Protein AF-A0A6L3II14-F1 (afdb_monomer)

pLDDT: mean 89.87, std 10.58, range [42.06, 98.06]

Structure (mmCIF, N/CA/C/O backbone):
data_AF-A0A6L3II14-F1
#
_entry.id   AF-A0A6L3II14-F1
#
loop_
_atom_site.group_PDB
_atom_site.id
_atom_site.type_symbol
_atom_site.label_atom_id
_atom_site.label_alt_id
_atom_site.label_comp_id
_atom_site.label_asym_id
_atom_site.label_entity_id
_atom_site.label_seq_id
_atom_site.pdbx_PDB_ins_code
_atom_site.Cartn_x
_atom_site.Cartn_y
_atom_site.Cartn_z
_atom_site.occupancy
_atom_site.B_iso_or_equiv
_atom_site.auth_seq_id
_atom_site.auth_comp_id
_atom_site.auth_asym_id
_atom_site.auth_atom_id
_atom_site.pdbx_PDB_model_num
ATOM 1 N N . THR A 1 1 ? -7.483 -9.336 -9.923 1.00 90.00 1 THR A N 1
ATOM 2 C CA . THR A 1 1 ? -6.830 -8.951 -8.660 1.00 90.00 1 THR A CA 1
ATOM 3 C C . THR A 1 1 ? -5.632 -8.068 -8.936 1.00 90.00 1 THR A C 1
ATOM 5 O O . THR A 1 1 ? -5.033 -8.219 -10.001 1.00 90.00 1 THR A O 1
ATOM 8 N N . LEU A 1 2 ? -5.319 -7.137 -8.029 1.00 95.44 2 LEU A N 1
ATOM 9 C CA . LEU A 1 2 ? -4.109 -6.314 -8.079 1.00 95.44 2 LEU A CA 1
ATOM 10 C C . LEU A 1 2 ? -3.129 -6.770 -6.997 1.00 95.44 2 LEU A C 1
ATOM 12 O O . LEU A 1 2 ? -3.549 -7.197 -5.928 1.00 95.44 2 LEU A O 1
ATOM 16 N N . PHE A 1 3 ? -1.836 -6.645 -7.261 1.00 95.44 3 PHE A N 1
ATOM 17 C CA . PHE A 1 3 ? -0.774 -6.879 -6.288 1.00 95.44 3 PHE A CA 1
ATOM 18 C C . PHE A 1 3 ? 0.200 -5.717 -6.281 1.00 95.44 3 PHE A C 1
ATOM 20 O O . PHE A 1 3 ? 0.482 -5.133 -7.330 1.00 95.44 3 PHE A O 1
ATOM 27 N N . HIS A 1 4 ? 0.750 -5.422 -5.111 1.00 94.50 4 HIS A N 1
ATOM 28 C CA . HIS A 1 4 ? 1.883 -4.525 -4.990 1.00 94.50 4 HIS A CA 1
ATOM 29 C C . HIS A 1 4 ? 3.144 -5.247 -5.476 1.00 94.50 4 HIS A C 1
ATOM 31 O O . HIS A 1 4 ? 3.476 -6.339 -5.011 1.00 94.50 4 HIS A O 1
ATOM 37 N N . LEU A 1 5 ? 3.837 -4.639 -6.432 1.00 95.12 5 LEU A N 1
ATOM 38 C CA . LEU A 1 5 ? 5.106 -5.113 -6.960 1.00 95.12 5 LEU A CA 1
ATOM 39 C C . LEU A 1 5 ? 6.239 -4.179 -6.556 1.00 95.12 5 LEU A C 1
ATOM 41 O O . LEU A 1 5 ? 6.069 -2.962 -6.526 1.00 95.12 5 LEU A O 1
ATOM 45 N N . LEU A 1 6 ? 7.406 -4.774 -6.328 1.00 95.50 6 LEU A N 1
ATOM 46 C CA . LEU A 1 6 ? 8.653 -4.085 -6.034 1.00 95.50 6 LEU A CA 1
ATOM 47 C C . LEU A 1 6 ? 9.786 -4.764 -6.810 1.00 95.50 6 LEU A C 1
ATOM 49 O O . LEU A 1 6 ? 10.161 -5.903 -6.519 1.00 95.50 6 LEU A O 1
ATOM 53 N N . PHE A 1 7 ? 10.333 -4.068 -7.800 1.00 97.00 7 PHE A N 1
ATOM 54 C CA . PHE A 1 7 ? 11.468 -4.523 -8.595 1.00 97.00 7 PHE A CA 1
ATOM 55 C C . PHE A 1 7 ? 12.674 -3.635 -8.320 1.00 97.00 7 PHE A C 1
ATOM 57 O O . PHE A 1 7 ? 12.716 -2.497 -8.778 1.00 97.00 7 PHE A O 1
ATOM 64 N N . SER A 1 8 ? 13.672 -4.149 -7.609 1.00 96.81 8 SER A N 1
ATOM 65 C CA . SER A 1 8 ? 14.917 -3.421 -7.361 1.00 96.81 8 SER A CA 1
ATOM 66 C C . SER A 1 8 ? 15.830 -3.507 -8.578 1.00 96.81 8 SER A C 1
ATOM 68 O O . SER A 1 8 ? 16.076 -4.597 -9.107 1.00 96.81 8 SER A O 1
ATOM 70 N N . LEU A 1 9 ? 16.357 -2.364 -9.000 1.00 96.75 9 LEU A N 1
ATOM 71 C CA . LEU A 1 9 ? 17.192 -2.215 -10.182 1.00 96.75 9 LEU A CA 1
ATOM 72 C C . LEU A 1 9 ? 18.589 -1.722 -9.812 1.00 96.75 9 LEU A C 1
ATOM 74 O O . LEU A 1 9 ? 18.773 -0.888 -8.929 1.00 96.75 9 LEU A O 1
ATOM 78 N N . GLU A 1 10 ? 19.574 -2.188 -10.564 1.00 96.25 10 GLU A N 1
ATOM 79 C CA . GLU A 1 10 ? 20.911 -1.615 -10.594 1.00 96.25 10 GLU A CA 1
ATOM 80 C C . GLU A 1 10 ? 21.092 -0.861 -11.908 1.00 96.25 10 GLU A C 1
ATOM 82 O O . GLU A 1 10 ? 21.115 -1.473 -12.973 1.00 96.25 10 GLU A O 1
ATOM 87 N N . SER A 1 11 ? 21.215 0.463 -11.823 1.00 94.69 11 SER A N 1
ATOM 88 C CA . SER A 1 11 ? 21.357 1.379 -12.969 1.00 94.69 11 SER A C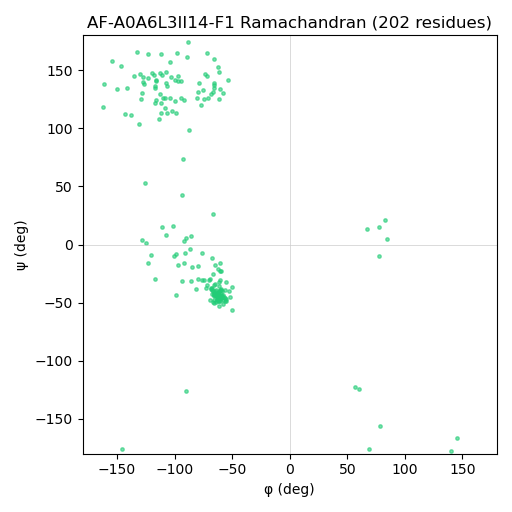A 1
ATOM 89 C C . SER A 1 11 ? 22.595 2.280 -12.881 1.00 94.69 11 SER A C 1
ATOM 91 O O . SER A 1 11 ? 22.821 3.135 -13.735 1.00 94.69 11 SER A O 1
ATOM 93 N N . GLY A 1 12 ? 23.399 2.117 -11.823 1.00 93.31 12 GLY A N 1
ATOM 94 C CA . GLY A 1 12 ? 24.483 3.040 -11.475 1.00 93.31 12 GLY A CA 1
ATOM 95 C C . GLY A 1 12 ? 24.010 4.334 -10.801 1.00 93.31 12 GLY A C 1
ATOM 96 O O . GLY A 1 12 ? 24.776 5.290 -10.745 1.00 93.31 12 GLY A O 1
ATOM 97 N N . TYR A 1 13 ? 22.762 4.384 -10.324 1.00 92.50 13 TYR A N 1
ATOM 98 C CA . TYR A 1 13 ? 22.236 5.494 -9.528 1.00 92.50 13 TYR A CA 1
ATOM 99 C C . TYR A 1 13 ? 22.933 5.570 -8.161 1.00 92.50 13 TYR A C 1
ATOM 101 O O . TYR A 1 13 ? 23.007 4.572 -7.444 1.00 92.50 13 TYR A O 1
ATOM 109 N N . GLU A 1 14 ? 23.390 6.763 -7.770 1.00 91.25 14 GLU A N 1
ATOM 110 C CA . GLU A 1 14 ? 24.013 7.013 -6.464 1.00 91.25 14 GLU A CA 1
ATOM 111 C C . GLU A 1 14 ? 23.050 7.749 -5.520 1.00 91.25 14 GLU A C 1
ATOM 113 O O . GLU A 1 14 ? 22.538 8.824 -5.842 1.00 91.25 14 GLU A O 1
ATOM 118 N N . TRP A 1 15 ? 22.819 7.212 -4.317 1.00 84.25 15 TRP A N 1
ATOM 119 C CA . TRP A 1 15 ? 21.937 7.850 -3.333 1.00 84.25 15 TRP A CA 1
ATOM 120 C C . TRP A 1 15 ? 22.407 9.270 -2.981 1.00 84.25 15 TRP A C 1
ATOM 122 O O . TRP A 1 15 ? 23.582 9.497 -2.696 1.00 84.25 15 TRP A O 1
ATOM 132 N N . GLY A 1 16 ? 21.488 10.239 -3.022 1.00 86.81 16 GLY A N 1
ATOM 133 C CA . GLY A 1 16 ? 21.772 11.658 -2.774 1.00 86.81 16 GLY A CA 1
ATOM 134 C C . GLY A 1 16 ? 22.447 12.414 -3.929 1.00 86.81 16 GLY A C 1
ATOM 135 O O . GLY A 1 16 ? 22.512 13.638 -3.871 1.00 86.81 16 GLY A O 1
ATOM 136 N N . LYS A 1 17 ? 22.911 11.725 -4.981 1.00 88.94 17 LYS A N 1
ATOM 137 C CA . LYS A 1 17 ? 23.529 12.346 -6.172 1.00 88.94 17 LYS A CA 1
ATOM 138 C C . LYS A 1 17 ? 22.748 12.104 -7.463 1.00 88.94 17 LYS A C 1
ATOM 140 O O . LYS A 1 17 ? 22.784 12.936 -8.362 1.00 88.94 17 LYS A O 1
ATOM 145 N N . GLY A 1 18 ? 22.044 10.980 -7.547 1.00 89.12 18 GLY A N 1
ATOM 146 C CA . GLY A 1 18 ? 21.267 10.575 -8.707 1.00 89.12 18 GLY A CA 1
ATOM 147 C C . GLY A 1 18 ? 22.103 9.990 -9.845 1.00 89.12 18 GLY A C 1
ATOM 148 O O . GLY A 1 18 ? 23.198 9.465 -9.645 1.00 89.12 18 GLY A O 1
ATOM 149 N N . LEU A 1 19 ? 21.544 10.069 -11.051 1.00 90.19 19 LEU A N 1
ATOM 150 C CA . LEU A 1 19 ? 22.218 9.795 -12.319 1.00 90.19 19 LEU A CA 1
ATOM 151 C C . LEU A 1 19 ? 22.530 11.119 -13.030 1.00 90.19 19 LEU A C 1
ATOM 153 O O . LEU A 1 19 ? 21.855 12.126 -12.814 1.00 90.19 19 LEU A O 1
ATOM 157 N N . SER A 1 20 ? 23.520 11.115 -13.929 1.00 92.44 20 SER A N 1
ATOM 158 C CA . SER A 1 20 ? 23.681 12.230 -14.869 1.00 92.44 20 SER A CA 1
ATOM 159 C C . SER A 1 20 ? 22.449 12.340 -15.774 1.00 92.44 20 SER A C 1
ATOM 161 O O . SER A 1 20 ? 21.802 11.335 -16.059 1.00 92.44 20 SER A O 1
ATOM 163 N N . HIS A 1 21 ? 22.151 13.542 -16.274 1.00 90.25 21 HIS A N 1
ATOM 164 C CA . HIS A 1 21 ? 21.006 13.777 -17.166 1.00 90.25 21 HIS A CA 1
ATOM 165 C C . HIS A 1 21 ? 20.985 12.813 -18.363 1.00 90.25 21 HIS A C 1
ATOM 167 O O . HIS A 1 21 ? 19.968 12.182 -18.622 1.00 90.25 21 HIS A O 1
ATOM 173 N N . GLU A 1 22 ? 22.131 12.606 -19.017 1.00 93.31 22 GLU A N 1
ATOM 174 C CA . GLU A 1 22 ? 22.262 11.670 -20.141 1.00 93.31 22 GLU A CA 1
ATOM 175 C C . GLU A 1 22 ? 21.906 10.223 -19.757 1.00 93.31 22 GLU A C 1
ATOM 177 O O . GLU A 1 22 ? 21.175 9.546 -20.480 1.00 93.31 22 GLU A O 1
ATOM 182 N N . LYS A 1 23 ? 22.382 9.746 -18.598 1.00 94.38 23 LYS A N 1
ATOM 183 C CA . LYS A 1 23 ? 22.061 8.397 -18.109 1.00 94.38 23 LYS A CA 1
ATOM 184 C C . LYS A 1 23 ? 20.590 8.277 -17.719 1.00 94.38 23 LYS A C 1
ATOM 186 O O . LYS A 1 23 ? 19.981 7.245 -17.987 1.00 94.38 23 LYS A O 1
ATOM 191 N N . THR A 1 24 ? 20.025 9.321 -17.119 1.00 91.88 24 THR A N 1
ATOM 192 C CA . THR A 1 24 ? 18.603 9.401 -16.770 1.00 91.88 24 THR A CA 1
ATOM 193 C C . THR A 1 24 ? 17.724 9.312 -18.018 1.00 91.88 24 THR A C 1
ATOM 195 O O . THR A 1 24 ? 16.812 8.486 -18.070 1.00 91.88 24 THR A O 1
ATOM 198 N N . ASP A 1 25 ? 18.031 10.093 -19.054 1.00 91.88 25 ASP A N 1
ATOM 199 C CA . ASP A 1 25 ? 17.289 10.086 -20.316 1.00 91.88 25 ASP A CA 1
ATOM 200 C C . ASP A 1 25 ? 17.409 8.740 -21.035 1.00 91.88 25 ASP A C 1
ATOM 202 O O . ASP A 1 25 ? 16.405 8.195 -21.502 1.00 91.88 25 ASP A O 1
ATOM 206 N N . ALA A 1 26 ? 18.616 8.164 -21.077 1.00 95.44 26 ALA A N 1
ATOM 207 C CA . ALA A 1 26 ? 18.844 6.843 -21.652 1.00 95.44 26 ALA A CA 1
ATOM 208 C C . ALA A 1 26 ? 18.043 5.756 -20.919 1.00 95.44 26 ALA A C 1
ATOM 210 O O . ALA A 1 26 ? 17.414 4.921 -21.571 1.00 95.44 26 ALA A O 1
ATOM 211 N N . PHE A 1 27 ? 18.027 5.787 -19.583 1.00 95.62 27 PHE A N 1
ATOM 212 C CA . PHE A 1 27 ? 17.275 4.844 -18.757 1.00 95.62 27 PHE A CA 1
ATOM 213 C C . PHE A 1 27 ? 15.771 4.925 -19.031 1.00 95.62 27 PHE A C 1
ATOM 215 O O . PHE A 1 27 ? 15.145 3.923 -19.380 1.00 95.62 27 PHE A O 1
ATOM 222 N N . TYR A 1 28 ? 15.186 6.121 -18.949 1.00 93.88 28 TYR A N 1
ATOM 223 C CA . TYR A 1 28 ? 13.751 6.296 -19.175 1.00 93.88 28 TYR A CA 1
ATOM 224 C C . TYR A 1 28 ? 13.337 5.992 -20.616 1.00 93.88 28 TYR A C 1
ATOM 226 O O . TYR A 1 28 ? 12.251 5.450 -20.837 1.00 93.88 28 TYR A O 1
ATOM 234 N N . LYS A 1 29 ? 14.188 6.309 -21.598 1.00 94.19 29 LYS A N 1
ATOM 235 C CA . LYS A 1 29 ? 13.959 5.938 -22.997 1.00 94.19 29 LYS A CA 1
ATOM 236 C C . LYS A 1 29 ? 13.949 4.420 -23.172 1.00 94.19 29 LYS A C 1
ATOM 238 O O . LYS A 1 29 ? 13.012 3.896 -23.767 1.00 94.19 29 LYS A O 1
ATOM 243 N N . GLU A 1 30 ? 14.937 3.717 -22.618 1.00 95.94 30 GLU A N 1
ATOM 244 C CA . GLU A 1 30 ? 15.018 2.257 -22.718 1.00 95.94 30 GLU A CA 1
ATOM 245 C C . GLU A 1 30 ? 13.837 1.563 -22.021 1.00 95.94 30 GLU A C 1
ATOM 247 O O . GLU A 1 30 ? 13.257 0.635 -22.589 1.00 95.94 30 GLU A O 1
ATOM 252 N N . ILE A 1 31 ? 13.441 2.020 -20.825 1.00 95.44 31 ILE A N 1
ATOM 253 C CA . ILE A 1 31 ? 12.243 1.515 -20.137 1.00 95.44 31 ILE A CA 1
ATOM 254 C C . ILE A 1 31 ? 11.007 1.720 -21.015 1.00 95.44 31 ILE A C 1
ATOM 256 O O . ILE A 1 31 ? 10.288 0.760 -21.289 1.00 95.44 31 ILE A O 1
ATOM 260 N N . LYS A 1 32 ? 10.785 2.936 -21.526 1.00 94.56 32 LYS A N 1
ATOM 261 C CA . LYS A 1 32 ? 9.638 3.226 -22.394 1.00 94.56 32 LYS A CA 1
ATOM 262 C C . LYS A 1 32 ? 9.597 2.304 -23.614 1.00 94.56 32 LYS A C 1
ATOM 264 O O . LYS A 1 32 ? 8.555 1.721 -23.889 1.00 94.56 32 LYS A O 1
ATOM 269 N N . GLU A 1 33 ? 10.708 2.148 -24.328 1.00 95.19 33 GLU A N 1
ATOM 270 C CA . GLU A 1 33 ? 10.780 1.313 -25.535 1.00 95.19 33 GLU A CA 1
ATOM 271 C C . GLU A 1 33 ? 10.479 -0.164 -25.241 1.00 95.19 33 GLU A C 1
ATOM 273 O O . GLU A 1 33 ? 9.702 -0.790 -25.963 1.00 95.19 33 GLU A O 1
ATOM 278 N N . LYS A 1 34 ? 11.045 -0.714 -24.159 1.00 95.56 34 LYS A N 1
ATOM 279 C CA . LYS A 1 34 ? 10.828 -2.116 -23.765 1.00 95.56 34 LYS A CA 1
ATOM 280 C C . LYS A 1 34 ? 9.377 -2.412 -23.398 1.00 95.56 34 LYS A C 1
ATOM 282 O O . LYS A 1 34 ? 8.884 -3.487 -23.718 1.00 95.56 34 LYS A O 1
ATOM 287 N N . PHE A 1 35 ? 8.716 -1.484 -22.715 1.00 96.12 35 PHE A N 1
ATOM 288 C CA . PHE A 1 35 ? 7.349 -1.672 -22.234 1.00 96.12 35 PHE A CA 1
ATOM 289 C C . PHE A 1 35 ? 6.292 -1.314 -23.289 1.00 96.12 35 PHE A C 1
ATOM 291 O O . PHE A 1 35 ? 5.244 -1.960 -23.343 1.00 96.12 35 PHE A O 1
ATOM 298 N N . HIS A 1 36 ? 6.574 -0.355 -24.176 1.00 94.19 36 HIS A N 1
ATOM 299 C CA . HIS A 1 36 ? 5.641 0.051 -25.228 1.00 94.19 36 HIS A CA 1
ATOM 300 C C . HIS A 1 36 ? 5.331 -1.079 -26.217 1.00 94.19 36 HIS A C 1
ATOM 302 O O . HIS A 1 36 ? 4.168 -1.304 -26.545 1.00 94.19 36 HIS A O 1
ATOM 308 N N . GLY A 1 37 ? 6.343 -1.860 -26.623 1.00 87.56 37 GLY A N 1
ATOM 309 C CA . GLY A 1 37 ? 6.145 -3.029 -27.496 1.00 87.56 37 GLY A CA 1
ATOM 310 C C . GLY A 1 37 ? 5.240 -4.117 -26.900 1.00 87.56 37 GLY A C 1
ATOM 311 O O . GLY A 1 37 ? 4.732 -4.965 -27.623 1.00 87.56 37 GLY A O 1
ATOM 312 N N . GLU A 1 38 ? 5.001 -4.060 -25.591 1.00 91.69 38 GLU A N 1
ATOM 313 C CA . GLU A 1 38 ? 4.230 -5.025 -24.807 1.00 91.69 38 GLU A CA 1
ATOM 314 C C . GLU A 1 38 ? 2.852 -4.461 -24.384 1.00 91.69 38 GLU A C 1
ATOM 316 O O . GLU A 1 38 ? 2.109 -5.082 -23.610 1.00 91.69 38 GLU A O 1
ATOM 321 N N . GLY A 1 39 ? 2.484 -3.288 -24.916 1.00 94.19 39 GLY A N 1
ATOM 322 C CA . GLY A 1 39 ? 1.181 -2.644 -24.731 1.00 94.19 39 GLY A CA 1
ATOM 323 C C . GLY A 1 39 ? 1.041 -1.838 -23.441 1.00 94.19 39 GLY A C 1
ATOM 324 O O . GLY A 1 39 ? -0.080 -1.655 -22.975 1.00 94.19 39 GLY A O 1
ATOM 325 N N . PHE A 1 40 ? 2.151 -1.414 -22.833 1.00 95.75 40 PHE A N 1
ATOM 326 C CA . PHE A 1 40 ? 2.140 -0.443 -21.738 1.00 95.75 40 PHE A CA 1
ATOM 327 C C . PHE A 1 40 ? 2.356 0.968 -22.278 1.00 95.75 40 PHE A C 1
ATOM 329 O O . PHE A 1 40 ? 3.219 1.196 -23.128 1.00 95.75 40 PHE A O 1
ATOM 336 N N . ASP A 1 41 ? 1.632 1.922 -21.712 1.00 94.06 41 ASP A N 1
ATOM 337 C CA . ASP A 1 41 ? 1.860 3.341 -21.942 1.00 94.06 41 ASP A CA 1
ATOM 338 C C . ASP A 1 41 ? 2.698 3.956 -20.820 1.00 94.06 41 ASP A C 1
ATOM 340 O O . ASP A 1 41 ? 2.886 3.376 -19.746 1.00 94.06 41 ASP A O 1
ATOM 344 N N . THR A 1 42 ? 3.217 5.156 -21.083 1.00 90.25 42 THR A N 1
ATOM 345 C CA . THR A 1 42 ? 3.917 5.961 -20.081 1.00 90.25 42 THR A CA 1
ATOM 346 C C . THR A 1 42 ? 3.096 7.182 -19.709 1.00 90.25 42 THR A C 1
ATOM 348 O O . THR A 1 42 ? 2.775 7.981 -20.589 1.00 90.25 42 THR A O 1
ATOM 351 N N . ASP A 1 43 ? 2.844 7.371 -18.420 1.00 82.81 43 ASP A N 1
ATOM 352 C CA . ASP A 1 43 ? 2.190 8.558 -17.874 1.00 82.81 43 ASP A CA 1
ATOM 353 C C . ASP A 1 43 ? 3.208 9.441 -17.130 1.00 82.81 43 ASP A C 1
ATOM 355 O O . ASP A 1 43 ? 4.095 8.947 -16.430 1.00 82.81 43 ASP A O 1
ATOM 359 N N . ARG A 1 44 ? 3.089 10.758 -17.327 1.00 75.69 44 ARG A N 1
ATOM 360 C CA . ARG A 1 44 ? 3.887 11.813 -16.675 1.00 75.69 44 ARG A CA 1
ATOM 361 C C . ARG A 1 44 ? 3.010 12.908 -16.046 1.00 75.69 44 ARG A C 1
ATOM 363 O O . ARG A 1 44 ? 3.528 13.925 -15.594 1.00 75.69 44 ARG A O 1
ATOM 370 N N . THR A 1 45 ? 1.686 12.759 -16.072 1.00 61.03 45 THR A N 1
ATOM 371 C CA . THR A 1 45 ? 0.750 13.776 -15.576 1.00 61.03 45 THR A CA 1
ATOM 372 C C . THR A 1 45 ? 0.729 13.837 -14.044 1.00 61.03 45 THR A C 1
ATOM 374 O O . THR A 1 45 ? 0.929 12.835 -13.362 1.00 61.03 45 THR A O 1
ATOM 377 N N . GLY A 1 46 ? 0.510 15.041 -13.495 1.00 51.41 46 GLY A N 1
ATOM 378 C CA . GLY A 1 46 ? 0.321 15.263 -12.052 1.00 51.41 46 GLY A CA 1
ATOM 379 C C . GLY A 1 46 ? 1.592 15.408 -11.205 1.00 51.41 46 GLY A C 1
ATOM 380 O O . GLY A 1 46 ? 1.483 15.539 -9.990 1.00 51.41 46 GLY A O 1
ATOM 381 N N . CYS A 1 47 ? 2.785 15.426 -11.806 1.00 45.25 47 CYS A N 1
ATOM 382 C CA . CYS A 1 47 ? 4.043 15.616 -11.082 1.00 45.25 47 CYS A CA 1
ATOM 383 C C . CYS A 1 47 ? 4.765 16.897 -11.515 1.00 45.25 47 CYS A C 1
ATOM 385 O O . CYS A 1 47 ? 4.931 17.174 -12.700 1.00 45.25 47 CYS A O 1
ATOM 387 N N . THR A 1 48 ? 5.245 17.663 -10.534 1.00 46.31 48 THR A N 1
ATOM 388 C CA . THR A 1 48 ? 6.209 18.759 -10.737 1.00 46.31 48 THR A CA 1
ATOM 389 C C . THR A 1 48 ? 7.632 18.237 -10.978 1.00 46.31 48 THR A C 1
ATOM 391 O O . THR A 1 48 ? 8.528 19.010 -11.312 1.00 46.31 48 THR A O 1
ATOM 394 N N . SER A 1 49 ? 7.843 16.924 -10.826 1.00 53.41 49 SER A N 1
ATOM 395 C CA . SER A 1 49 ? 9.098 16.206 -11.047 1.00 53.41 49 SER A CA 1
ATOM 396 C C . SER A 1 49 ? 9.007 15.265 -12.258 1.00 53.41 49 SER A C 1
ATOM 398 O O . SER A 1 49 ? 7.928 14.935 -1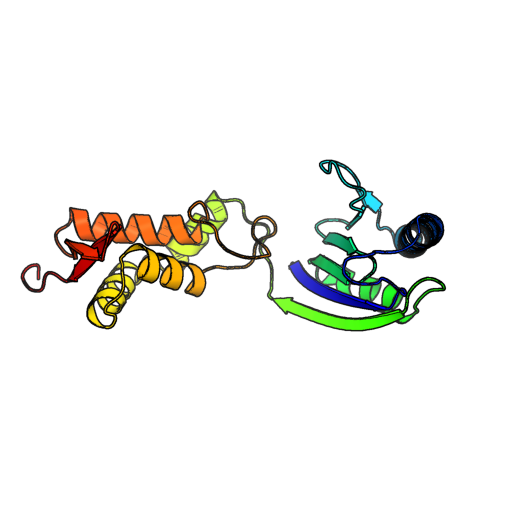2.740 1.00 53.41 49 SER A O 1
ATOM 400 N N . GLN A 1 50 ? 10.157 14.807 -12.756 1.00 60.00 50 GLN A N 1
ATOM 401 C CA . GLN A 1 50 ? 10.318 13.905 -13.910 1.00 60.00 50 GLN A CA 1
ATOM 402 C C . GLN A 1 50 ? 9.774 12.469 -13.691 1.00 60.00 50 GLN A C 1
ATOM 404 O O . GLN A 1 50 ? 10.271 11.523 -14.301 1.00 60.00 50 GLN A O 1
ATOM 409 N N . ALA A 1 51 ? 8.790 12.277 -12.811 1.00 71.75 51 ALA A N 1
ATOM 410 C CA . ALA A 1 51 ? 8.227 10.974 -12.486 1.00 71.75 51 ALA A CA 1
ATOM 411 C C . ALA A 1 51 ? 7.586 10.324 -13.723 1.00 71.75 51 ALA A C 1
ATOM 413 O O . ALA A 1 51 ? 6.717 10.906 -14.375 1.00 71.75 51 ALA A O 1
ATOM 414 N N . MET A 1 52 ? 8.020 9.104 -14.044 1.00 89.44 52 MET A N 1
ATOM 415 C CA . MET A 1 52 ? 7.424 8.266 -15.081 1.00 89.44 52 MET A CA 1
ATOM 416 C C . MET A 1 52 ? 6.637 7.138 -14.424 1.00 89.44 52 MET A C 1
ATOM 418 O O . MET A 1 52 ? 7.130 6.486 -13.505 1.00 89.44 52 MET A O 1
ATOM 422 N N . TYR A 1 53 ? 5.446 6.870 -14.948 1.00 92.88 53 TYR A N 1
ATOM 423 C CA . TYR A 1 53 ? 4.664 5.690 -14.609 1.00 92.88 53 TYR A CA 1
ATOM 424 C C . TYR A 1 53 ? 4.481 4.799 -15.833 1.00 92.88 53 TYR A C 1
ATOM 426 O O . TYR A 1 53 ? 4.247 5.304 -16.927 1.00 92.88 53 TYR A O 1
ATOM 434 N N . LEU A 1 54 ? 4.542 3.484 -15.638 1.00 95.50 54 LEU A N 1
ATOM 435 C CA . LEU A 1 54 ? 4.098 2.479 -16.602 1.00 95.50 54 LEU A CA 1
ATOM 436 C C . LEU A 1 54 ? 2.639 2.142 -16.314 1.00 9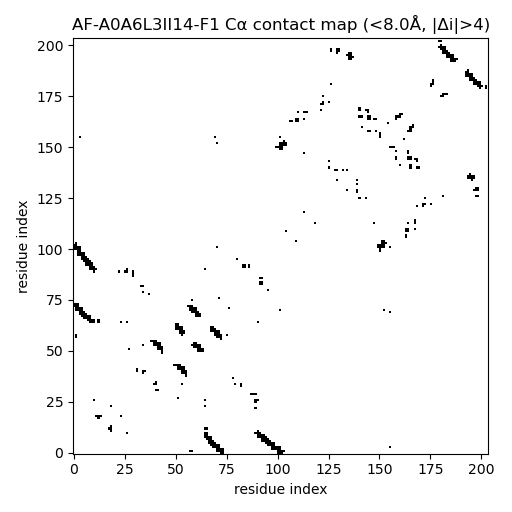5.50 54 LEU A C 1
ATOM 438 O O . LEU A 1 54 ? 2.317 1.751 -15.190 1.00 95.50 54 LEU A O 1
ATOM 442 N N . VAL A 1 55 ? 1.772 2.283 -17.314 1.00 94.94 55 VAL A N 1
ATOM 443 C CA . VAL A 1 55 ? 0.328 2.069 -17.166 1.00 94.94 55 VAL A CA 1
ATOM 444 C C . VAL A 1 55 ? -0.208 1.087 -18.201 1.00 94.94 55 VAL A C 1
ATOM 446 O O . VAL A 1 55 ? 0.181 1.126 -19.367 1.00 94.94 55 VAL A O 1
ATOM 449 N N . LYS A 1 56 ? -1.092 0.182 -17.767 1.00 95.56 56 LYS A N 1
ATOM 450 C CA . LYS A 1 56 ? -1.830 -0.752 -18.634 1.00 95.56 56 LYS A CA 1
ATOM 451 C C . LYS A 1 56 ? -3.032 -1.304 -17.881 1.00 95.56 56 LYS A C 1
ATOM 453 O O . LYS A 1 56 ? -2.857 -1.955 -16.853 1.00 95.56 56 LYS A O 1
ATOM 458 N N . GLY A 1 57 ? -4.243 -1.052 -18.375 1.00 93.69 57 GLY A N 1
ATOM 459 C CA . GLY A 1 57 ? -5.460 -1.389 -17.632 1.00 93.69 57 GLY A CA 1
ATOM 460 C C . GLY A 1 57 ? -5.457 -0.716 -16.256 1.00 93.69 57 GLY A C 1
ATOM 461 O O . GLY A 1 57 ? -5.312 0.502 -16.165 1.00 93.69 57 GLY A O 1
ATOM 462 N N . LYS A 1 58 ? -5.568 -1.512 -15.189 1.00 93.06 58 LYS A N 1
ATOM 463 C CA . LYS A 1 58 ? -5.444 -1.058 -13.795 1.00 93.06 58 LYS A CA 1
ATOM 464 C C . LYS A 1 58 ? -4.020 -1.169 -13.238 1.00 93.06 58 LYS A C 1
ATOM 466 O O . LYS A 1 58 ? -3.824 -0.888 -12.063 1.00 93.06 58 LYS A O 1
ATOM 471 N N . THR A 1 59 ? -3.022 -1.586 -14.017 1.00 95.12 59 THR A N 1
ATOM 472 C CA . THR A 1 59 ? -1.617 -1.544 -13.584 1.00 95.12 59 THR A CA 1
ATOM 473 C C . THR A 1 59 ? -1.086 -0.116 -13.644 1.00 95.12 59 THR A C 1
ATOM 475 O O . THR A 1 59 ? -1.223 0.545 -14.674 1.00 95.12 59 THR A O 1
ATOM 478 N N . ARG A 1 60 ? -0.416 0.324 -12.574 1.00 94.31 60 ARG A N 1
ATOM 479 C CA . ARG A 1 60 ? 0.341 1.578 -12.514 1.00 94.31 60 ARG A CA 1
ATOM 480 C C . ARG A 1 60 ? 1.603 1.369 -11.681 1.00 94.31 60 ARG A C 1
ATOM 482 O O . ARG A 1 60 ? 1.525 1.179 -10.469 1.00 94.31 60 ARG A O 1
ATOM 489 N N . LEU A 1 61 ? 2.762 1.433 -12.331 1.00 94.62 61 LEU A N 1
ATOM 490 C CA . LEU A 1 61 ? 4.066 1.281 -11.683 1.00 94.62 61 LEU A CA 1
ATOM 491 C C . LEU A 1 61 ? 4.877 2.563 -11.819 1.00 94.62 61 LEU A C 1
ATOM 493 O O . LEU A 1 61 ? 5.139 3.009 -12.933 1.00 94.62 61 LEU A O 1
ATOM 497 N N . TYR A 1 62 ? 5.279 3.141 -10.697 1.00 93.31 62 TYR A N 1
ATOM 498 C CA . TYR A 1 62 ? 6.265 4.205 -10.638 1.00 93.31 62 TYR A CA 1
ATOM 499 C C . TYR A 1 62 ? 7.631 3.682 -11.076 1.00 93.31 62 TYR A C 1
ATOM 501 O O . TYR A 1 62 ? 8.040 2.584 -10.695 1.00 93.31 62 TYR A O 1
ATOM 509 N N . VAL A 1 63 ? 8.333 4.472 -11.882 1.00 93.88 63 VAL A N 1
ATOM 510 C CA . VAL A 1 63 ? 9.656 4.140 -12.401 1.00 93.88 63 VAL A CA 1
ATOM 511 C C . VAL A 1 63 ? 10.681 5.077 -11.786 1.00 93.88 63 VAL A C 1
ATOM 513 O O . VAL A 1 63 ? 10.724 6.266 -12.096 1.00 93.88 63 VAL A O 1
ATOM 516 N N . HIS A 1 64 ? 11.556 4.506 -10.969 1.00 92.88 64 HIS A N 1
ATOM 517 C CA . HIS A 1 64 ? 12.757 5.133 -10.449 1.00 92.88 64 HIS A CA 1
ATOM 518 C C . HIS A 1 64 ? 13.992 4.329 -10.905 1.00 92.88 64 HIS A C 1
ATOM 520 O O . HIS A 1 64 ? 13.927 3.104 -11.018 1.00 92.88 64 HIS A O 1
ATOM 526 N N . PRO A 1 65 ? 15.160 4.951 -11.146 1.00 93.25 65 PRO A N 1
ATOM 527 C CA . PRO A 1 65 ? 16.339 4.208 -11.598 1.00 93.25 65 PRO A CA 1
ATOM 528 C C . PRO A 1 65 ? 16.831 3.106 -10.648 1.00 93.25 65 PRO A C 1
ATOM 530 O O . PRO A 1 65 ? 17.511 2.185 -11.091 1.00 93.25 65 PRO A O 1
ATOM 533 N N . MET A 1 66 ? 16.507 3.179 -9.355 1.00 94.38 66 MET A N 1
ATOM 534 C CA . MET A 1 66 ? 16.794 2.102 -8.391 1.00 94.38 66 MET A CA 1
ATOM 535 C C . MET A 1 66 ? 15.648 1.099 -8.228 1.00 94.38 66 MET A C 1
ATOM 537 O O . MET A 1 66 ? 15.846 0.044 -7.630 1.00 94.38 66 MET A O 1
ATOM 541 N N . GLU A 1 67 ? 14.440 1.434 -8.679 1.00 94.12 67 GLU A N 1
ATOM 542 C CA . GLU A 1 67 ? 13.248 0.669 -8.334 1.00 94.12 67 GLU A CA 1
ATOM 543 C C . GLU A 1 67 ? 12.080 0.935 -9.283 1.00 94.12 67 GLU A C 1
ATOM 545 O O . GLU A 1 67 ? 11.770 2.080 -9.596 1.00 94.12 67 GLU A O 1
ATOM 550 N N . ILE A 1 68 ? 11.369 -0.121 -9.672 1.00 95.38 68 ILE A N 1
ATOM 551 C CA . ILE A 1 68 ? 10.029 -0.005 -10.251 1.00 95.38 68 ILE A CA 1
ATOM 552 C C . ILE A 1 68 ? 9.028 -0.588 -9.259 1.00 95.38 68 ILE A C 1
ATOM 554 O O . ILE A 1 68 ? 9.137 -1.762 -8.899 1.00 95.38 68 ILE A O 1
ATOM 558 N N . SER A 1 69 ? 8.057 0.213 -8.826 1.00 94.25 69 SER A N 1
ATOM 559 C CA . SER A 1 69 ? 7.117 -0.178 -7.772 1.00 94.25 69 SER A CA 1
ATOM 560 C C . SER A 1 69 ? 5.720 0.396 -7.958 1.00 94.25 69 SER A C 1
ATOM 562 O O . SER A 1 69 ? 5.525 1.411 -8.619 1.00 94.25 69 SER A O 1
ATOM 564 N N . GLY A 1 70 ? 4.711 -0.289 -7.428 1.00 93.69 70 GLY A N 1
ATOM 565 C CA . GLY A 1 70 ? 3.309 0.113 -7.556 1.00 93.69 70 GLY A CA 1
ATOM 566 C C . GLY A 1 70 ? 2.370 -1.080 -7.660 1.00 93.69 70 GLY A C 1
ATOM 567 O O . GLY A 1 70 ? 2.761 -2.216 -7.400 1.00 93.69 70 GLY A O 1
ATOM 568 N N . TYR A 1 71 ? 1.124 -0.847 -8.054 1.00 94.69 71 TYR A N 1
ATOM 569 C CA . TYR A 1 71 ? 0.123 -1.907 -8.153 1.00 94.69 71 TYR A CA 1
ATOM 570 C C . TYR A 1 71 ? -0.009 -2.444 -9.578 1.00 94.69 71 TYR A C 1
ATOM 572 O O . TYR A 1 71 ? 0.097 -1.719 -10.570 1.00 94.69 71 TYR A O 1
ATOM 580 N N . CYS A 1 72 ? -0.259 -3.744 -9.682 1.00 95.75 72 CYS A N 1
ATOM 581 C CA . CYS A 1 72 ? -0.289 -4.453 -10.948 1.00 95.75 72 CYS A CA 1
ATOM 582 C C . CYS A 1 72 ? -1.393 -5.500 -10.986 1.00 95.75 72 CYS A C 1
ATOM 584 O O . CYS A 1 72 ? -1.532 -6.294 -10.056 1.00 95.75 72 CYS A O 1
ATOM 586 N N . GLU A 1 73 ? -2.144 -5.548 -12.084 1.00 96.06 73 GLU A N 1
ATOM 587 C CA . GLU A 1 73 ? -3.052 -6.659 -12.349 1.00 96.06 73 GLU A CA 1
ATOM 588 C C . GLU A 1 73 ? -2.271 -7.965 -12.449 1.00 96.06 73 GLU A C 1
ATOM 590 O O . GLU A 1 73 ? -1.265 -8.048 -13.153 1.00 96.06 73 GLU A O 1
ATOM 595 N N . THR A 1 74 ? -2.762 -9.011 -11.780 1.00 95.25 74 THR A N 1
ATOM 596 C CA . THR A 1 74 ? -2.094 -10.321 -11.718 1.00 95.25 74 THR A CA 1
ATOM 597 C C . THR A 1 74 ? -1.701 -10.849 -13.099 1.00 95.25 74 THR A C 1
ATOM 599 O O . THR A 1 74 ? -0.628 -11.425 -13.259 1.00 95.25 74 THR A O 1
ATOM 602 N N . LEU A 1 75 ? -2.535 -10.599 -14.113 1.00 95.50 75 LEU A N 1
ATOM 603 C CA . LEU A 1 75 ? -2.301 -11.043 -15.487 1.00 95.50 75 LEU A CA 1
ATOM 604 C C . LEU A 1 75 ? -1.092 -10.358 -16.156 1.00 95.50 75 LEU A C 1
ATOM 606 O O . LEU A 1 75 ? -0.481 -10.935 -17.050 1.00 95.50 75 LEU A O 1
ATOM 610 N N . HIS A 1 76 ? -0.718 -9.154 -15.714 1.00 97.06 76 HIS A N 1
ATOM 611 C CA . HIS A 1 76 ? 0.426 -8.406 -16.237 1.00 97.06 76 HIS A CA 1
ATOM 612 C C . HIS A 1 76 ? 1.753 -8.806 -15.562 1.00 97.06 76 HIS A C 1
ATOM 614 O O . HIS A 1 76 ? 2.816 -8.572 -16.136 1.00 97.06 76 HIS A O 1
ATOM 620 N N . ILE A 1 77 ? 1.729 -9.441 -14.380 1.00 96.25 77 ILE A N 1
ATOM 621 C CA . ILE A 1 77 ? 2.942 -9.768 -13.601 1.00 96.25 77 ILE A CA 1
ATOM 622 C C . ILE A 1 77 ? 3.963 -10.595 -14.406 1.00 96.25 77 ILE A C 1
ATOM 624 O O . ILE A 1 77 ? 5.135 -10.197 -14.429 1.00 96.25 77 ILE A O 1
ATOM 628 N N . PRO A 1 78 ? 3.585 -11.697 -15.096 1.00 95.94 78 PRO A N 1
ATOM 629 C CA . PRO A 1 78 ? 4.550 -12.498 -15.852 1.00 95.94 78 PRO A CA 1
ATOM 630 C C . PRO A 1 78 ? 5.218 -11.700 -16.974 1.00 95.94 78 PRO A C 1
ATOM 632 O O . PRO A 1 78 ? 6.429 -11.803 -17.161 1.00 95.94 78 PRO A O 1
ATOM 635 N N . GLN A 1 79 ? 4.443 -10.862 -17.671 1.00 96.00 79 GLN A N 1
ATOM 636 C CA . GLN A 1 79 ? 4.926 -10.024 -18.770 1.00 96.00 79 GLN A CA 1
ATOM 637 C C . GLN A 1 79 ? 5.953 -8.997 -18.269 1.00 96.00 79 GLN A C 1
ATOM 639 O O . GLN A 1 79 ? 7.062 -8.923 -18.793 1.00 96.00 79 GLN A O 1
ATOM 644 N N . ILE A 1 80 ? 5.633 -8.267 -17.197 1.00 96.94 80 ILE A N 1
ATOM 645 C CA . ILE A 1 80 ? 6.527 -7.263 -16.592 1.00 96.94 80 ILE A CA 1
ATOM 646 C C . ILE A 1 80 ? 7.811 -7.916 -16.078 1.00 96.94 80 ILE A C 1
ATOM 648 O O . ILE A 1 80 ? 8.916 -7.449 -16.359 1.00 96.94 80 ILE A O 1
ATOM 652 N N . THR A 1 81 ? 7.670 -9.036 -15.371 1.00 96.56 81 THR A N 1
ATOM 653 C CA . THR A 1 81 ? 8.809 -9.788 -14.835 1.00 96.56 81 THR A CA 1
ATOM 654 C C . THR A 1 81 ? 9.742 -10.250 -15.950 1.00 96.56 81 THR A C 1
ATOM 656 O O . THR A 1 81 ? 10.959 -10.132 -15.818 1.00 96.56 81 THR A O 1
ATOM 659 N N . ALA A 1 82 ? 9.196 -10.737 -17.068 1.00 96.81 82 ALA A N 1
ATOM 660 C CA . ALA A 1 82 ? 9.987 -11.164 -18.217 1.00 96.81 82 ALA A CA 1
ATOM 661 C C . ALA A 1 82 ? 10.755 -9.999 -18.865 1.00 96.81 82 ALA A C 1
ATOM 663 O O . ALA A 1 82 ? 11.950 -10.139 -19.141 1.00 96.81 82 ALA A O 1
ATOM 664 N N . ILE A 1 83 ? 10.108 -8.840 -19.049 1.00 96.62 83 ILE A N 1
ATOM 665 C CA . ILE A 1 83 ? 10.744 -7.627 -19.593 1.00 96.62 83 ILE A CA 1
ATOM 666 C C . ILE A 1 83 ? 11.938 -7.209 -18.725 1.00 96.62 83 ILE A C 1
ATOM 668 O O . ILE A 1 83 ? 13.027 -6.963 -19.246 1.00 96.62 83 ILE A O 1
ATOM 672 N N . LEU A 1 84 ? 11.753 -7.165 -17.402 1.00 97.06 84 LEU A N 1
ATOM 673 C CA . LEU A 1 84 ? 12.792 -6.731 -16.467 1.00 97.06 84 LEU A CA 1
ATOM 674 C C . LEU A 1 84 ? 13.915 -7.765 -16.313 1.00 97.06 84 LEU A C 1
ATOM 676 O O . LEU A 1 84 ? 15.083 -7.381 -16.262 1.00 97.06 84 LEU A O 1
ATOM 680 N N . LYS A 1 85 ? 13.599 -9.069 -16.315 1.00 96.81 85 LYS A N 1
ATOM 681 C CA . LYS A 1 85 ? 14.601 -10.154 -16.273 1.00 96.81 85 LYS A CA 1
ATOM 682 C C . LYS A 1 85 ? 15.479 -10.203 -17.516 1.00 96.81 85 LYS A C 1
ATOM 684 O O . LYS A 1 85 ? 16.660 -10.515 -17.402 1.00 96.81 85 LYS A O 1
ATOM 689 N N . LYS A 1 86 ? 14.937 -9.857 -18.689 1.00 96.00 86 LYS A N 1
ATOM 690 C CA . LYS A 1 86 ? 15.732 -9.705 -19.919 1.00 96.00 86 LYS A CA 1
ATOM 691 C C . LYS A 1 86 ? 16.805 -8.615 -19.778 1.00 96.00 86 LYS A C 1
ATOM 693 O O . LYS A 1 86 ? 17.804 -8.657 -20.493 1.00 96.00 86 LYS A O 1
ATOM 698 N N . GLY A 1 87 ? 16.608 -7.672 -18.854 1.00 92.56 87 GLY A N 1
ATOM 699 C CA . GLY A 1 87 ? 17.540 -6.591 -18.563 1.00 92.56 87 GLY A CA 1
ATOM 700 C C . GLY A 1 87 ? 17.651 -5.579 -19.698 1.00 92.56 87 GLY A C 1
ATOM 701 O O . GLY A 1 87 ? 16.941 -5.646 -20.711 1.00 92.56 87 GLY A O 1
ATOM 702 N N . GLY A 1 88 ? 18.550 -4.618 -19.520 1.00 93.88 88 GLY A N 1
ATOM 703 C CA . GLY A 1 88 ? 18.825 -3.564 -20.482 1.00 93.88 88 GLY A CA 1
ATOM 704 C C . GLY A 1 88 ? 20.290 -3.152 -20.499 1.00 93.88 88 GLY A C 1
ATOM 705 O O . GLY A 1 88 ? 21.131 -3.729 -19.814 1.00 93.88 88 GLY A O 1
ATOM 706 N N . ARG A 1 89 ? 20.595 -2.133 -21.298 1.00 96.94 89 ARG A N 1
ATOM 707 C CA . ARG A 1 89 ? 21.911 -1.479 -21.297 1.00 96.94 89 ARG A CA 1
ATOM 708 C C . ARG A 1 89 ? 22.073 -0.553 -20.097 1.00 96.94 89 ARG A C 1
ATOM 710 O O . ARG A 1 89 ? 23.186 -0.358 -19.624 1.00 96.94 89 ARG A O 1
ATOM 717 N N . THR A 1 90 ? 20.971 0.027 -19.634 1.00 97.00 90 THR A N 1
ATOM 718 C CA . THR A 1 90 ? 20.941 1.046 -18.577 1.00 97.00 90 THR A CA 1
ATOM 719 C C . THR A 1 90 ? 20.563 0.495 -17.210 1.00 97.00 90 THR A C 1
ATOM 721 O O . THR A 1 90 ? 20.692 1.209 -16.219 1.00 97.00 90 THR A O 1
ATOM 724 N N . PHE A 1 91 ? 20.103 -0.757 -17.132 1.00 97.00 91 PHE A N 1
ATOM 725 C CA . PHE A 1 91 ? 19.735 -1.377 -15.867 1.00 97.00 91 PHE A CA 1
ATOM 726 C C . PHE A 1 91 ? 19.833 -2.903 -15.889 1.00 97.00 91 PHE A C 1
ATOM 728 O O . PHE A 1 91 ? 19.704 -3.554 -16.931 1.00 97.00 91 PHE A O 1
ATOM 735 N N . ARG A 1 92 ? 19.953 -3.474 -14.692 1.00 97.69 92 ARG A N 1
ATOM 736 C CA . ARG A 1 92 ? 19.776 -4.898 -14.407 1.00 97.69 92 ARG A CA 1
ATOM 737 C C . ARG A 1 92 ? 18.774 -5.079 -13.271 1.00 97.69 92 ARG A C 1
ATOM 739 O O . ARG A 1 92 ? 18.808 -4.339 -12.293 1.00 97.69 92 ARG A O 1
ATOM 746 N N . LEU A 1 93 ? 17.903 -6.080 -13.386 1.00 97.75 93 LEU A N 1
ATOM 747 C CA . LEU A 1 93 ? 17.046 -6.493 -12.278 1.00 97.75 93 LEU A CA 1
ATOM 748 C C . LEU A 1 93 ? 17.890 -7.180 -11.197 1.00 97.75 93 LEU A C 1
ATOM 750 O O . LEU A 1 93 ? 18.603 -8.140 -11.485 1.00 97.75 93 LEU A O 1
ATOM 754 N N . VAL A 1 94 ? 17.780 -6.702 -9.961 1.00 97.12 94 VAL A N 1
ATOM 755 C CA . VAL A 1 94 ? 18.457 -7.273 -8.787 1.00 97.12 94 VAL A CA 1
ATOM 756 C C . VAL A 1 94 ? 17.509 -8.167 -7.996 1.00 97.12 94 VAL A C 1
ATOM 758 O O . VAL A 1 94 ? 17.897 -9.247 -7.557 1.00 97.12 94 VAL A O 1
ATOM 761 N N . LYS A 1 95 ? 16.265 -7.718 -7.807 1.00 96.88 95 LYS A N 1
ATOM 762 C CA . LYS A 1 95 ? 15.263 -8.421 -7.003 1.00 96.88 95 LYS A CA 1
ATOM 763 C C . LYS A 1 95 ? 13.865 -8.141 -7.532 1.00 96.88 95 LYS A C 1
ATOM 765 O O . LYS A 1 95 ? 13.527 -6.985 -7.762 1.00 96.88 95 LYS A O 1
ATOM 770 N N . ASP A 1 96 ? 13.053 -9.179 -7.671 1.00 95.12 96 ASP A N 1
ATOM 771 C CA . ASP A 1 96 ? 11.615 -9.111 -7.910 1.00 95.12 96 ASP A CA 1
ATOM 772 C C . ASP A 1 96 ? 10.857 -9.537 -6.647 1.00 95.12 96 ASP A C 1
ATOM 774 O O . ASP A 1 96 ? 11.115 -10.584 -6.060 1.00 95.12 96 ASP A O 1
ATOM 778 N N . THR A 1 97 ? 9.938 -8.699 -6.174 1.00 95.50 97 THR A N 1
ATOM 779 C CA . THR A 1 97 ? 9.068 -9.006 -5.034 1.00 95.50 97 THR A CA 1
ATOM 780 C C . THR A 1 97 ? 7.623 -8.741 -5.423 1.00 95.50 97 THR A C 1
ATOM 782 O O . THR A 1 97 ? 7.273 -7.642 -5.850 1.00 95.50 97 THR A O 1
ATOM 785 N N . ILE A 1 98 ? 6.788 -9.762 -5.254 1.00 93.00 98 ILE A N 1
ATOM 786 C CA . ILE A 1 98 ? 5.332 -9.645 -5.273 1.00 93.00 98 ILE A CA 1
ATOM 787 C C . ILE A 1 98 ? 4.922 -9.601 -3.804 1.00 93.00 98 ILE A C 1
ATOM 789 O O . ILE A 1 98 ? 5.165 -10.564 -3.077 1.00 93.00 98 ILE A O 1
ATOM 793 N N . ALA A 1 99 ? 4.408 -8.461 -3.359 1.00 88.44 99 ALA A N 1
ATOM 794 C CA . ALA A 1 99 ? 4.035 -8.234 -1.972 1.00 88.44 99 ALA A CA 1
ATOM 795 C C . ALA A 1 99 ? 2.566 -8.634 -1.753 1.00 88.44 99 ALA A C 1
ATOM 797 O O . ALA A 1 99 ? 2.169 -9.760 -2.049 1.00 88.44 99 ALA A O 1
ATOM 798 N N . GLU A 1 100 ? 1.760 -7.731 -1.212 1.00 89.19 100 GLU A N 1
ATOM 799 C CA . GLU A 1 100 ? 0.374 -7.992 -0.840 1.00 89.19 100 GLU A CA 1
ATOM 800 C C . GLU A 1 100 ? -0.625 -7.715 -1.970 1.00 89.19 100 GLU A C 1
ATOM 802 O O . GLU A 1 100 ? -0.330 -7.019 -2.948 1.00 89.19 100 GLU A O 1
ATOM 807 N N . GLU A 1 101 ? -1.819 -8.290 -1.828 1.00 92.62 101 GLU A N 1
ATOM 808 C CA . GLU A 1 101 ? -2.974 -7.952 -2.654 1.00 92.62 101 GLU A CA 1
ATOM 809 C C . GLU A 1 101 ? -3.397 -6.502 -2.385 1.00 92.62 101 GLU A C 1
ATOM 811 O O . GLU A 1 101 ? -3.403 -6.043 -1.243 1.00 92.62 101 GLU A O 1
ATOM 816 N N . VAL A 1 102 ? -3.752 -5.787 -3.450 1.00 93.50 102 VAL A N 1
ATOM 817 C CA . VAL A 1 102 ? -4.152 -4.380 -3.405 1.00 93.50 102 VAL A CA 1
ATOM 818 C C . VAL A 1 102 ? -5.598 -4.255 -3.861 1.00 93.50 102 VAL A C 1
ATOM 820 O O . VAL A 1 102 ? -6.003 -4.836 -4.870 1.00 93.50 102 VAL A O 1
ATOM 823 N N . TYR A 1 103 ? -6.379 -3.451 -3.149 1.00 92.25 103 TYR A N 1
ATOM 824 C CA . TYR A 1 103 ? -7.755 -3.150 -3.523 1.00 92.25 103 TYR A CA 1
ATOM 825 C C . TYR A 1 103 ? -7.835 -1.827 -4.285 1.00 92.25 103 TYR A C 1
ATOM 827 O O . TYR A 1 103 ? -7.167 -0.851 -3.952 1.00 92.25 103 TYR A O 1
ATOM 835 N N . SER A 1 104 ? -8.684 -1.769 -5.308 1.00 91.88 104 SER A N 1
ATOM 836 C CA . SER A 1 104 ? -9.009 -0.521 -6.009 1.00 91.88 104 SER A CA 1
ATOM 837 C C . SER A 1 104 ? -10.264 0.127 -5.419 1.00 91.88 104 SER A C 1
ATOM 839 O O . SER A 1 104 ? -11.158 0.490 -6.179 1.00 91.88 104 SER A O 1
ATOM 841 N N . PHE A 1 105 ? -10.371 0.146 -4.089 1.00 93.44 105 PHE A N 1
ATOM 842 C CA . PHE A 1 105 ? -11.531 0.693 -3.394 1.00 93.44 105 PHE A CA 1
ATOM 843 C C . PHE A 1 105 ? -11.574 2.216 -3.496 1.00 93.44 105 PHE A C 1
ATOM 845 O O . PHE A 1 105 ? -10.530 2.874 -3.456 1.00 93.44 105 PHE A O 1
ATOM 852 N N . THR A 1 106 ? -12.781 2.771 -3.579 1.00 92.38 106 THR A N 1
ATOM 853 C CA . THR A 1 106 ? -13.019 4.147 -3.125 1.00 92.38 106 THR A CA 1
ATOM 854 C C . THR A 1 106 ? -12.972 4.210 -1.597 1.00 92.38 106 THR A C 1
ATOM 856 O O . THR A 1 106 ? -13.082 3.188 -0.918 1.00 92.38 106 THR A O 1
ATOM 859 N N . ASP A 1 107 ? -12.858 5.412 -1.037 1.00 91.88 107 ASP A N 1
ATOM 860 C CA . ASP A 1 107 ? -12.931 5.621 0.413 1.00 91.88 107 ASP A CA 1
ATOM 861 C C . ASP A 1 107 ? -14.202 5.001 1.027 1.00 91.88 107 ASP A C 1
ATOM 863 O O . ASP A 1 107 ? -14.153 4.393 2.098 1.00 91.88 107 ASP A O 1
ATOM 867 N N . GLU A 1 108 ? -15.348 5.119 0.351 1.00 94.38 108 GLU A N 1
ATOM 868 C CA . GLU A 1 108 ? -16.624 4.554 0.799 1.00 94.38 108 GLU A CA 1
ATOM 869 C C . GLU A 1 108 ? -16.627 3.024 0.768 1.00 94.38 108 GLU A C 1
ATOM 871 O O . GLU A 1 108 ? -17.114 2.395 1.710 1.00 94.38 108 GLU A O 1
ATOM 876 N N . GLU A 1 109 ? -16.075 2.425 -0.289 1.00 96.06 109 GLU A N 1
ATOM 877 C CA . GLU A 1 109 ? -15.945 0.971 -0.411 1.00 96.06 109 GLU A CA 1
ATOM 878 C C . GLU A 1 109 ? -14.997 0.409 0.657 1.00 96.06 109 GLU A C 1
ATOM 880 O O . GLU A 1 109 ? -15.294 -0.620 1.266 1.00 96.06 109 GLU A O 1
ATOM 885 N N . GLU A 1 110 ? -13.895 1.108 0.944 1.00 95.31 110 GLU A N 1
ATOM 886 C CA . GLU A 1 110 ? -12.949 0.729 1.994 1.00 95.31 110 GLU A CA 1
ATOM 887 C C . GLU A 1 110 ? -13.601 0.817 3.388 1.00 95.31 110 GLU A C 1
ATOM 889 O O . GLU A 1 110 ? -13.487 -0.108 4.199 1.00 95.31 110 GLU A O 1
ATOM 894 N N . MET A 1 111 ? -14.368 1.881 3.654 1.00 95.69 111 MET A N 1
ATOM 895 C CA . MET A 1 111 ? -15.154 2.007 4.887 1.00 95.69 111 MET A CA 1
ATOM 896 C C . MET A 1 111 ? -16.172 0.875 5.038 1.00 95.69 111 MET A C 1
ATOM 898 O O . MET A 1 111 ? -16.318 0.317 6.130 1.00 95.69 111 MET A O 1
ATOM 902 N N . GLU A 1 112 ? -16.885 0.522 3.969 1.00 97.31 112 GLU A N 1
ATOM 903 C CA . GLU A 1 112 ? -17.875 -0.554 4.010 1.00 97.31 112 GLU A CA 1
ATOM 904 C C . GLU A 1 112 ? -17.222 -1.923 4.210 1.00 97.31 112 GLU A C 1
ATOM 906 O O . GLU A 1 112 ? -17.706 -2.733 5.004 1.00 97.31 112 GLU A O 1
ATOM 911 N N . TYR A 1 113 ? -16.061 -2.149 3.593 1.00 96.75 113 TYR A N 1
ATOM 912 C CA . TYR A 1 113 ? -15.241 -3.326 3.848 1.00 96.75 113 TYR A CA 1
ATOM 913 C C . TYR A 1 113 ? -14.904 -3.466 5.343 1.00 96.75 113 TYR A C 1
ATOM 915 O O . TYR A 1 113 ? -15.093 -4.542 5.925 1.00 96.75 113 TYR A O 1
ATOM 923 N N . TYR A 1 114 ? -14.473 -2.386 6.005 1.00 97.38 114 TYR A N 1
ATOM 924 C CA . TYR A 1 114 ? -14.181 -2.429 7.440 1.00 97.38 114 TYR A CA 1
ATOM 925 C C . TYR A 1 114 ? -15.427 -2.652 8.297 1.00 97.38 114 TYR A C 1
ATOM 927 O O . TYR A 1 114 ? -15.377 -3.447 9.242 1.00 97.38 114 TYR A O 1
ATOM 935 N N . ARG A 1 115 ? -16.560 -2.021 7.964 1.00 97.81 115 ARG A N 1
ATOM 936 C CA . ARG A 1 115 ? -17.835 -2.249 8.666 1.00 97.81 115 ARG A CA 1
ATOM 937 C C . ARG A 1 115 ? -18.276 -3.701 8.566 1.00 97.81 115 ARG A C 1
ATOM 939 O O . ARG A 1 115 ? -18.576 -4.305 9.597 1.00 97.81 115 ARG A O 1
ATOM 946 N N . ALA A 1 116 ? -18.255 -4.273 7.367 1.00 97.94 116 ALA A N 1
ATOM 947 C CA . ALA A 1 116 ? -18.641 -5.658 7.136 1.00 97.94 116 ALA A CA 1
ATOM 948 C C . ALA A 1 116 ? -17.723 -6.640 7.880 1.00 97.94 116 ALA A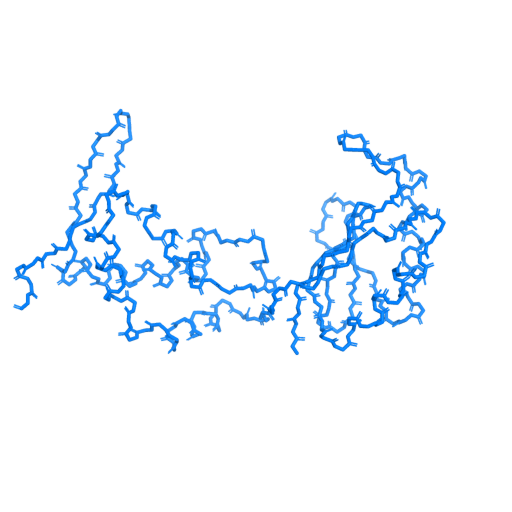 C 1
ATOM 950 O O . ALA A 1 116 ? -18.194 -7.603 8.485 1.00 97.94 116 ALA A O 1
ATOM 951 N N . ARG A 1 117 ? -16.409 -6.387 7.875 1.00 97.50 117 ARG A N 1
ATOM 952 C CA . ARG A 1 117 ? -15.413 -7.305 8.445 1.00 97.50 117 ARG A CA 1
ATOM 953 C C . ARG A 1 117 ? -15.257 -7.192 9.961 1.00 97.50 117 ARG A C 1
ATOM 955 O O . ARG A 1 117 ? -15.052 -8.204 10.630 1.00 97.50 117 ARG A O 1
ATOM 962 N N . TYR A 1 118 ? -15.320 -5.979 10.504 1.00 98.06 118 TYR A N 1
ATOM 963 C CA . TYR A 1 118 ? -14.957 -5.694 11.896 1.00 98.06 118 TYR A CA 1
ATOM 964 C C . TYR A 1 118 ? -16.092 -5.090 12.724 1.00 98.06 118 TYR A C 1
ATOM 966 O O . TYR A 1 118 ? -15.954 -4.994 13.944 1.00 98.06 118 TYR A O 1
ATOM 974 N N . GLY A 1 119 ? -17.222 -4.707 12.121 1.00 96.12 119 GLY A N 1
ATOM 975 C CA . GLY A 1 119 ? -18.299 -3.984 12.807 1.00 96.12 119 GLY A CA 1
ATOM 976 C C . GLY A 1 119 ? -18.841 -4.686 14.056 1.00 96.12 119 GLY A C 1
ATOM 977 O O . GLY A 1 119 ? -19.188 -4.026 15.033 1.00 96.12 119 GLY A O 1
ATOM 978 N N . THR A 1 120 ? -18.842 -6.021 14.079 1.00 96.12 120 THR A N 1
ATOM 979 C CA . THR A 1 120 ? -19.324 -6.816 15.223 1.00 96.12 120 THR A CA 1
ATOM 980 C C . THR A 1 120 ? -18.315 -6.942 16.366 1.00 96.12 120 THR A C 1
ATOM 982 O O . THR A 1 120 ? -18.708 -7.274 17.483 1.00 96.12 120 THR A O 1
ATOM 985 N N . CYS A 1 121 ? -17.023 -6.683 16.130 1.00 96.50 121 CYS A N 1
ATOM 986 C CA . CYS A 1 121 ? -15.966 -6.902 17.124 1.00 96.50 121 CYS A CA 1
ATOM 987 C C . CYS A 1 121 ? -15.134 -5.657 17.460 1.00 96.50 121 CYS A C 1
ATOM 989 O O . CYS A 1 121 ? -14.464 -5.652 18.494 1.00 96.50 121 CYS A O 1
ATOM 991 N N . ILE A 1 122 ? -15.193 -4.597 16.648 1.00 97.56 122 ILE A N 1
ATOM 992 C CA . ILE A 1 122 ? -14.309 -3.433 16.779 1.00 97.56 122 ILE A CA 1
ATOM 993 C C . ILE A 1 122 ? -14.417 -2.760 18.150 1.00 97.56 122 ILE A C 1
ATOM 995 O O . ILE A 1 122 ? -13.396 -2.508 18.783 1.00 97.56 122 ILE A O 1
ATOM 999 N N . HIS A 1 123 ? -15.634 -2.566 18.666 1.00 96.75 123 HIS A N 1
ATOM 1000 C CA . HIS A 1 123 ? -15.850 -1.965 19.983 1.00 96.75 123 HIS A CA 1
ATOM 1001 C C . HIS A 1 123 ? -15.166 -2.759 21.107 1.00 96.75 123 HIS A C 1
ATOM 1003 O O . HIS A 1 123 ? -14.482 -2.180 21.948 1.00 96.75 123 HIS A O 1
ATOM 1009 N N . ARG A 1 124 ? -15.302 -4.093 21.102 1.00 95.75 124 ARG A N 1
ATOM 1010 C CA . ARG A 1 124 ? -14.636 -4.967 22.080 1.00 95.75 124 ARG A CA 1
ATOM 1011 C C . ARG A 1 124 ? -13.118 -4.866 21.949 1.00 95.75 124 ARG A C 1
ATOM 1013 O O . ARG A 1 124 ? -12.435 -4.670 22.945 1.00 95.75 124 ARG A O 1
ATOM 1020 N N . ASN A 1 125 ? -12.603 -4.932 20.723 1.00 96.12 125 ASN A N 1
ATOM 1021 C CA . ASN A 1 125 ? -11.166 -4.869 20.471 1.00 96.12 125 ASN A CA 1
ATOM 1022 C C . ASN A 1 125 ? -10.554 -3.537 20.949 1.00 96.12 125 ASN A C 1
ATOM 1024 O O . ASN A 1 125 ? -9.429 -3.533 21.445 1.00 96.12 125 ASN A O 1
ATOM 1028 N N . ILE A 1 126 ? -11.287 -2.420 20.824 1.00 95.75 126 ILE A N 1
ATOM 1029 C CA . ILE A 1 126 ? -10.861 -1.110 21.341 1.00 95.75 126 ILE A CA 1
ATOM 1030 C C . ILE A 1 126 ? -10.794 -1.138 22.870 1.00 95.75 126 ILE A C 1
ATOM 1032 O O . ILE A 1 126 ? -9.766 -0.772 23.440 1.00 95.75 126 ILE A O 1
ATOM 1036 N N . LEU A 1 127 ? -11.851 -1.607 23.542 1.00 94.56 127 LEU A N 1
ATOM 1037 C CA . LEU A 1 127 ? -11.870 -1.732 25.005 1.00 94.56 127 LEU A CA 1
ATOM 1038 C C . LEU A 1 127 ? -10.702 -2.592 25.508 1.00 94.56 127 LEU A C 1
ATOM 1040 O O . LEU A 1 127 ? -9.976 -2.190 26.419 1.00 94.56 127 LEU A O 1
ATOM 1044 N N . ASP A 1 128 ? -10.467 -3.737 24.865 1.00 93.69 128 ASP A N 1
ATOM 1045 C CA . ASP A 1 128 ? -9.356 -4.631 25.191 1.00 93.69 128 ASP A CA 1
ATOM 1046 C C . ASP A 1 128 ? -7.997 -3.945 24.998 1.00 93.69 128 ASP A C 1
ATOM 1048 O O . ASP A 1 128 ? -7.100 -4.103 25.830 1.00 93.69 128 ASP A O 1
ATOM 1052 N N . ALA A 1 129 ? -7.824 -3.153 23.937 1.00 93.81 129 ALA A N 1
ATOM 1053 C CA . ALA A 1 129 ? -6.581 -2.429 23.695 1.00 93.81 129 ALA A CA 1
ATOM 1054 C C . ALA A 1 129 ? -6.286 -1.405 24.802 1.00 93.81 129 ALA A C 1
ATOM 1056 O O . ALA A 1 129 ? -5.159 -1.372 25.301 1.00 93.81 129 ALA A O 1
ATOM 1057 N N . PHE A 1 130 ? -7.288 -0.634 25.235 1.00 91.38 130 PHE A N 1
ATOM 1058 C CA . PHE A 1 130 ? -7.143 0.335 26.329 1.00 91.38 130 PHE A CA 1
ATOM 1059 C C . PHE A 1 130 ? -6.955 -0.324 27.702 1.00 91.38 130 PHE A C 1
ATOM 1061 O O . PHE A 1 130 ? -6.242 0.213 28.546 1.00 91.38 130 PHE A O 1
ATOM 1068 N N . ASN A 1 131 ? -7.526 -1.509 27.928 1.00 88.12 131 ASN A N 1
ATOM 1069 C CA . ASN A 1 131 ? -7.326 -2.245 29.181 1.00 88.12 131 ASN A CA 1
ATOM 1070 C C . ASN A 1 131 ? -5.918 -2.836 29.302 1.00 88.12 131 ASN A C 1
ATOM 1072 O O . ASN A 1 131 ? -5.359 -2.897 30.396 1.00 88.12 131 ASN A O 1
ATOM 1076 N N . ASN A 1 132 ? -5.337 -3.266 28.180 1.00 86.81 132 ASN A N 1
ATOM 1077 C CA . ASN A 1 132 ? -4.067 -3.991 28.171 1.00 86.81 132 ASN A CA 1
ATOM 1078 C C . ASN A 1 132 ? -2.851 -3.112 27.842 1.00 86.81 132 ASN A C 1
ATOM 1080 O O . ASN A 1 132 ? -1.715 -3.579 27.947 1.00 86.81 132 ASN A O 1
ATOM 1084 N N . ARG A 1 133 ? -3.047 -1.852 27.431 1.00 82.38 133 ARG A N 1
ATOM 1085 C CA . ARG A 1 133 ? -1.951 -0.942 27.070 1.00 82.38 133 ARG A CA 1
ATOM 1086 C C . ARG A 1 133 ? -2.052 0.382 27.805 1.00 82.38 133 ARG A C 1
ATOM 1088 O O . ARG A 1 133 ? -3.063 1.069 27.761 1.00 82.38 133 ARG A O 1
ATOM 1095 N N . ARG A 1 134 ? -0.938 0.789 28.414 1.00 81.44 134 ARG A N 1
ATOM 1096 C CA . ARG A 1 134 ? -0.766 2.130 28.986 1.00 81.44 134 ARG A CA 1
ATOM 1097 C C . ARG A 1 134 ? -0.119 3.050 27.950 1.00 81.44 134 ARG A C 1
ATOM 1099 O O . ARG A 1 134 ? 1.063 3.356 28.064 1.00 81.44 134 ARG A O 1
ATOM 1106 N N . ALA A 1 135 ? -0.886 3.447 26.941 1.00 86.12 135 ALA A N 1
ATOM 1107 C CA . ALA A 1 135 ? -0.459 4.365 25.883 1.00 86.12 135 ALA A CA 1
ATOM 1108 C C . ALA A 1 135 ? -1.516 5.455 25.646 1.00 86.12 135 ALA A C 1
ATOM 1110 O O . ALA A 1 135 ? -2.639 5.342 26.146 1.00 86.12 135 ALA A O 1
ATOM 1111 N N . GLY A 1 136 ? -1.140 6.523 24.937 1.00 90.00 136 GLY A N 1
ATOM 1112 C CA . GLY A 1 136 ? -2.072 7.593 24.594 1.00 90.00 136 GLY A CA 1
ATOM 1113 C C . GLY A 1 136 ? -3.161 7.109 23.636 1.00 90.00 136 GLY A C 1
ATOM 1114 O O . GLY A 1 136 ? -2.997 6.101 22.946 1.00 90.00 136 GLY A O 1
ATOM 1115 N N . LYS A 1 137 ? -4.273 7.847 23.581 1.00 92.38 137 LYS A N 1
ATOM 1116 C CA . LYS A 1 137 ? -5.398 7.581 22.676 1.00 92.38 137 LYS A CA 1
ATOM 1117 C C . LYS A 1 137 ? -4.916 7.406 21.237 1.00 92.38 137 LYS A C 1
ATOM 1119 O O . LYS A 1 137 ? -5.135 6.350 20.657 1.00 92.38 137 LYS A O 1
ATOM 1124 N N . GLU A 1 138 ? -4.207 8.402 20.708 1.00 92.00 138 GLU A N 1
ATOM 1125 C CA . GLU A 1 138 ? -3.733 8.402 19.318 1.00 92.00 138 GLU A CA 1
ATOM 1126 C C . GLU A 1 138 ? -2.811 7.210 19.019 1.00 92.00 138 GLU A C 1
ATOM 1128 O O . GLU A 1 138 ? -2.938 6.596 17.963 1.00 92.00 138 GLU A O 1
ATOM 1133 N N . ASP A 1 139 ? -1.950 6.812 19.964 1.00 91.50 139 ASP A N 1
ATOM 1134 C CA . ASP A 1 139 ? -1.066 5.649 19.798 1.00 91.50 139 ASP A CA 1
ATOM 1135 C C . ASP A 1 139 ? -1.872 4.351 19.658 1.00 91.50 139 ASP A C 1
ATOM 1137 O O . ASP A 1 139 ? -1.568 3.491 18.826 1.00 91.50 139 ASP A O 1
ATOM 1141 N N . ILE A 1 140 ? -2.909 4.196 20.488 1.00 93.50 140 ILE A N 1
ATOM 1142 C CA . ILE A 1 140 ? -3.763 3.008 20.483 1.00 93.50 140 ILE A CA 1
ATOM 1143 C C . ILE A 1 140 ? -4.609 2.970 19.210 1.00 93.50 140 ILE A C 1
ATOM 1145 O O . ILE A 1 140 ? -4.638 1.928 18.551 1.00 93.50 140 ILE A O 1
ATOM 1149 N N . LEU A 1 141 ? -5.255 4.079 18.839 1.00 95.12 141 LEU A N 1
ATOM 1150 C CA . LEU A 1 141 ? -6.095 4.143 17.641 1.00 95.12 141 LEU A CA 1
ATOM 1151 C C . LEU A 1 141 ? -5.266 3.944 16.368 1.00 95.12 141 LEU A C 1
ATOM 1153 O O . LEU A 1 141 ? -5.647 3.131 15.529 1.00 95.12 141 LEU A O 1
ATOM 1157 N N . SER A 1 142 ? -4.092 4.576 16.269 1.00 93.50 142 SER A N 1
ATOM 1158 C CA . SER A 1 142 ? -3.186 4.412 15.123 1.00 93.50 142 SER A CA 1
ATOM 1159 C C . SER A 1 142 ? -2.718 2.967 14.990 1.00 93.50 142 SER A C 1
ATOM 1161 O O . SER A 1 142 ? -2.825 2.378 13.919 1.00 93.50 142 SER A O 1
ATOM 1163 N N . MET A 1 143 ? -2.288 2.344 16.093 1.00 93.75 143 MET A N 1
ATOM 1164 C CA . MET A 1 143 ? -1.923 0.925 16.100 1.00 93.75 143 MET A CA 1
ATOM 1165 C C . MET A 1 143 ? -3.093 0.038 15.651 1.00 93.75 143 MET A C 1
ATOM 1167 O O . MET A 1 143 ? -2.889 -0.926 14.912 1.00 93.75 143 MET A O 1
ATOM 1171 N N . MET A 1 144 ? -4.310 0.306 16.128 1.00 95.19 144 MET A N 1
ATOM 1172 C CA . MET A 1 144 ? -5.485 -0.474 15.745 1.00 95.19 144 MET A CA 1
ATOM 1173 C C . MET A 1 144 ? -5.832 -0.303 14.268 1.00 95.19 144 MET A C 1
ATOM 1175 O O . MET A 1 144 ? -6.084 -1.306 13.602 1.00 95.19 144 MET A O 1
ATOM 1179 N N . ALA A 1 145 ? -5.777 0.924 13.751 1.00 95.00 145 ALA A N 1
ATOM 1180 C CA . ALA A 1 145 ? -5.977 1.218 12.340 1.00 95.00 145 ALA A CA 1
ATOM 1181 C C . ALA A 1 145 ? -4.940 0.486 11.475 1.00 95.00 145 ALA A C 1
ATOM 1183 O O . ALA A 1 145 ? -5.314 -0.214 10.538 1.00 95.00 145 ALA A O 1
ATOM 1184 N N . SER A 1 146 ? -3.653 0.520 11.851 1.00 92.25 146 SER A N 1
ATOM 1185 C CA . SER A 1 146 ? -2.591 -0.188 11.119 1.00 92.25 146 SER A CA 1
ATOM 1186 C C . SER A 1 146 ? -2.808 -1.699 11.061 1.00 92.25 146 SER A C 1
ATOM 1188 O O . SER A 1 146 ? -2.393 -2.336 10.101 1.00 92.25 146 SER A O 1
ATOM 1190 N N . ARG A 1 147 ? -3.445 -2.294 12.079 1.00 92.50 147 ARG A N 1
ATOM 1191 C CA . ARG A 1 147 ? -3.711 -3.742 12.123 1.00 92.50 147 ARG A CA 1
ATOM 1192 C C . ARG A 1 147 ? -4.829 -4.188 11.194 1.00 92.50 147 ARG A C 1
ATOM 1194 O O . ARG A 1 147 ? -4.829 -5.346 10.789 1.00 92.50 147 ARG A O 1
ATOM 1201 N N . ILE A 1 148 ? -5.810 -3.325 10.950 1.00 93.12 148 ILE A N 1
ATOM 1202 C CA . ILE A 1 148 ? -6.962 -3.664 10.109 1.00 93.12 148 ILE A CA 1
ATOM 1203 C C . ILE A 1 148 ? -6.798 -3.187 8.671 1.00 93.12 148 ILE A C 1
ATOM 1205 O O . ILE A 1 148 ? -7.526 -3.679 7.811 1.00 93.12 148 ILE A O 1
ATOM 1209 N N . ASN A 1 149 ? -5.875 -2.247 8.448 1.00 92.50 149 ASN A N 1
ATOM 1210 C CA . ASN A 1 149 ? -5.641 -1.608 7.168 1.00 92.50 149 ASN A CA 1
ATOM 1211 C C . ASN A 1 149 ? -5.400 -2.625 6.051 1.00 92.50 149 ASN A C 1
ATOM 1213 O O . ASN A 1 149 ? -4.690 -3.614 6.239 1.00 92.50 149 ASN A O 1
ATOM 1217 N N . VAL A 1 150 ? -5.943 -2.329 4.875 1.00 91.06 150 VAL A N 1
ATOM 1218 C CA . VAL A 1 150 ? -5.631 -3.040 3.636 1.00 91.06 150 VAL A CA 1
ATOM 1219 C C . VAL A 1 150 ? -4.893 -2.113 2.679 1.00 91.06 150 VAL A C 1
ATOM 1221 O O . VAL A 1 150 ? -5.132 -0.908 2.659 1.00 91.06 150 VAL A O 1
ATOM 1224 N N . ALA A 1 151 ? -3.985 -2.661 1.874 1.00 90.12 151 ALA A N 1
ATOM 1225 C CA . ALA A 1 151 ? -3.336 -1.880 0.833 1.00 90.12 151 ALA A CA 1
ATOM 1226 C C . ALA A 1 151 ? -4.354 -1.510 -0.253 1.00 90.12 151 ALA A C 1
ATOM 1228 O O . ALA A 1 151 ? -5.051 -2.376 -0.792 1.00 90.12 151 ALA A O 1
ATOM 1229 N N . THR A 1 152 ? -4.418 -0.227 -0.604 1.00 90.62 152 THR A N 1
ATOM 1230 C CA . THR A 1 152 ? -5.256 0.261 -1.704 1.00 90.62 152 THR A CA 1
ATOM 1231 C C . THR A 1 152 ? -4.435 1.013 -2.739 1.00 90.62 152 THR A C 1
ATOM 1233 O O . THR A 1 152 ? -3.299 1.420 -2.490 1.00 90.62 152 THR A O 1
ATOM 1236 N N . THR A 1 153 ? -5.002 1.211 -3.928 1.00 88.31 153 THR A N 1
ATOM 1237 C CA . THR A 1 153 ? -4.349 1.983 -4.996 1.00 88.31 153 THR A CA 1
ATOM 1238 C C . THR A 1 153 ? -4.091 3.444 -4.611 1.00 88.31 153 THR A C 1
ATOM 1240 O O . THR A 1 153 ? -3.226 4.073 -5.219 1.00 88.31 153 THR A O 1
ATOM 1243 N N . SER A 1 154 ? -4.813 3.968 -3.614 1.00 80.81 154 SER A N 1
ATOM 1244 C CA . SER A 1 154 ? -4.667 5.334 -3.087 1.00 80.81 154 SER A CA 1
ATOM 1245 C C . SER A 1 154 ? -3.713 5.410 -1.887 1.00 80.81 154 SER A C 1
ATOM 1247 O O . SER A 1 154 ? -3.014 6.407 -1.728 1.00 80.81 154 SER A O 1
ATOM 1249 N N . HIS A 1 155 ? -3.631 4.349 -1.074 1.00 76.44 155 HIS A N 1
ATOM 1250 C CA . HIS A 1 155 ? -2.897 4.329 0.199 1.00 76.44 155 HIS A CA 1
ATOM 1251 C C . HIS A 1 155 ? -1.881 3.175 0.269 1.00 76.44 155 HIS A C 1
ATOM 1253 O O . HIS A 1 155 ? -1.867 2.377 1.205 1.00 76.44 155 HIS A O 1
ATOM 1259 N N . LEU A 1 156 ? -1.011 3.069 -0.739 1.00 71.81 156 LEU A N 1
ATOM 1260 C CA . LEU A 1 156 ? -0.079 1.939 -0.866 1.00 71.81 156 LEU A CA 1
ATOM 1261 C C . LEU A 1 156 ? 1.034 1.917 0.201 1.00 71.81 156 LEU A C 1
ATOM 1263 O O . LEU A 1 156 ? 1.528 0.850 0.553 1.00 71.81 156 LEU A O 1
ATOM 1267 N N . HIS A 1 157 ? 1.459 3.082 0.702 1.00 65.44 157 HIS A N 1
ATOM 1268 C CA . HIS A 1 157 ? 2.647 3.216 1.564 1.00 65.44 157 HIS A CA 1
ATOM 1269 C C . HIS A 1 157 ? 2.343 3.578 3.023 1.00 65.44 157 HIS A C 1
ATOM 1271 O O . HIS A 1 157 ? 3.249 3.959 3.764 1.00 65.44 157 HIS A O 1
ATOM 1277 N N . GLY A 1 158 ? 1.091 3.440 3.456 1.00 66.81 158 GLY A N 1
ATOM 1278 C CA . GLY A 1 158 ? 0.715 3.613 4.855 1.00 66.81 15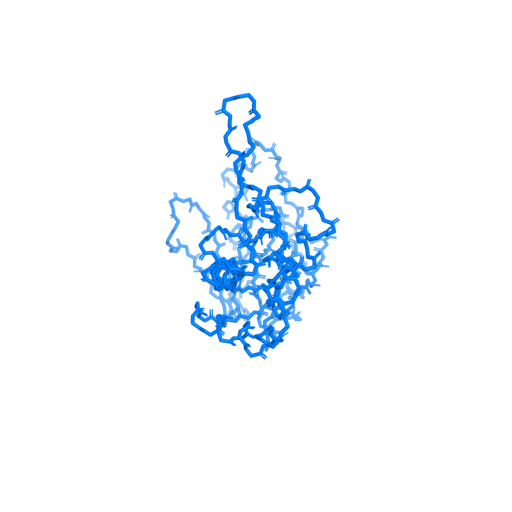8 GLY A CA 1
ATOM 1279 C C . GLY A 1 158 ? -0.609 4.333 5.043 1.00 66.81 158 GLY A C 1
ATOM 1280 O O . GLY A 1 158 ? -1.289 4.692 4.085 1.00 66.81 158 GLY A O 1
ATOM 1281 N N . ILE A 1 159 ? -0.948 4.539 6.314 1.00 75.25 159 ILE A N 1
ATOM 1282 C CA . ILE A 1 159 ? -2.188 5.181 6.737 1.00 75.25 159 ILE A CA 1
ATOM 1283 C C . ILE A 1 159 ? -1.911 6.528 7.398 1.00 75.25 159 ILE A C 1
ATOM 1285 O O . ILE A 1 159 ? -1.087 6.630 8.307 1.00 75.25 159 ILE A O 1
ATOM 1289 N N . GLY A 1 160 ? -2.613 7.559 6.933 1.00 81.31 160 GLY A N 1
ATOM 1290 C CA . GLY A 1 160 ? -2.725 8.844 7.616 1.00 81.31 160 GLY A CA 1
ATOM 1291 C C . GLY A 1 160 ? -3.896 8.864 8.600 1.00 81.31 160 GLY A C 1
ATOM 1292 O O . GLY A 1 160 ? -4.714 7.939 8.646 1.00 81.31 160 GLY A O 1
ATOM 1293 N N . TYR A 1 161 ? -4.006 9.953 9.364 1.00 83.25 161 TYR A N 1
ATOM 1294 C CA . TYR A 1 161 ? -5.151 10.211 10.251 1.00 83.25 161 TYR A CA 1
ATOM 1295 C C . TYR A 1 161 ? -6.476 10.401 9.489 1.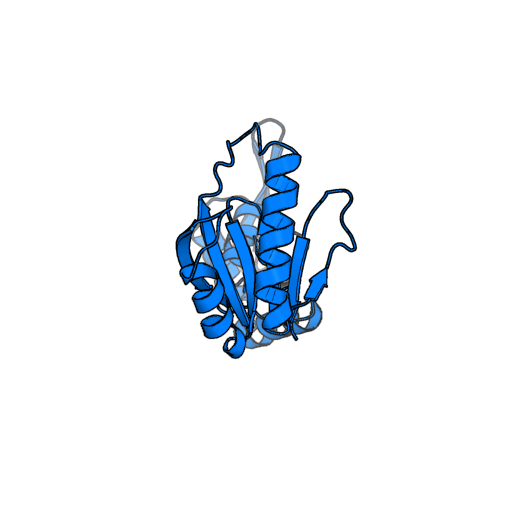00 83.25 161 TYR A C 1
ATOM 1297 O O . TYR A 1 161 ? -7.553 10.287 10.066 1.00 83.25 161 TYR A O 1
ATOM 1305 N N . ASP A 1 162 ? -6.405 10.680 8.193 1.00 85.50 162 ASP A N 1
ATOM 1306 C CA . ASP A 1 162 ? -7.527 10.807 7.264 1.00 85.50 162 ASP A CA 1
ATOM 1307 C C . ASP A 1 162 ? -7.893 9.492 6.557 1.00 85.50 162 ASP A C 1
ATOM 1309 O O . ASP A 1 162 ? -8.933 9.424 5.901 1.00 85.50 162 ASP A O 1
ATOM 1313 N N . SER A 1 163 ? -7.094 8.432 6.731 1.00 90.94 163 SER A N 1
ATOM 1314 C CA . SER A 1 163 ? -7.348 7.140 6.087 1.00 90.94 163 SER A CA 1
ATOM 1315 C C . SER A 1 163 ? -8.686 6.518 6.520 1.00 90.94 163 SER A C 1
ATOM 1317 O O . SER A 1 163 ? -9.092 6.660 7.685 1.00 90.94 163 SER A O 1
ATOM 1319 N N . PRO A 1 164 ? -9.357 5.754 5.636 1.00 94.69 164 PRO A N 1
ATOM 1320 C CA . PRO A 1 164 ? -10.584 5.042 5.991 1.00 94.69 164 PRO A CA 1
ATOM 1321 C C . PRO A 1 164 ? -10.409 4.107 7.199 1.00 94.69 164 PRO A C 1
ATOM 1323 O O . PRO A 1 164 ? -11.265 4.071 8.084 1.00 94.69 164 PRO A O 1
ATOM 1326 N N . ALA A 1 165 ? -9.269 3.415 7.310 1.00 94.94 165 ALA A N 1
ATOM 1327 C CA . ALA A 1 165 ? -8.970 2.557 8.457 1.00 94.94 165 ALA A CA 1
ATOM 1328 C C . ALA A 1 165 ? -8.945 3.340 9.780 1.00 94.94 165 ALA A C 1
ATOM 1330 O O . ALA A 1 165 ? -9.537 2.904 10.772 1.00 94.94 165 ALA A O 1
ATOM 1331 N N . TYR A 1 166 ? -8.288 4.507 9.800 1.00 95.31 166 TYR A N 1
ATOM 1332 C CA . TYR A 1 166 ? -8.226 5.351 10.993 1.00 95.31 166 TYR A CA 1
ATOM 1333 C C . TYR A 1 166 ? -9.603 5.890 11.365 1.00 95.31 166 TYR A C 1
ATOM 1335 O O . TYR A 1 166 ? -10.034 5.748 12.510 1.00 95.31 166 TYR A O 1
ATOM 1343 N N . ARG A 1 167 ? -10.330 6.431 10.382 1.00 95.88 167 ARG A N 1
ATOM 1344 C CA . ARG A 1 167 ? -11.688 6.961 10.562 1.00 95.88 167 ARG A CA 1
ATOM 1345 C C . ARG A 1 167 ? -12.637 5.907 11.120 1.00 95.88 167 ARG A C 1
ATOM 1347 O O . ARG A 1 167 ? -13.339 6.181 12.086 1.00 95.88 167 ARG A O 1
ATOM 1354 N N . PHE A 1 168 ? -12.610 4.688 10.587 1.00 97.38 168 PHE A N 1
ATOM 1355 C CA . PHE A 1 168 ? -13.434 3.586 11.082 1.00 97.38 168 PHE A CA 1
ATOM 1356 C C . PHE A 1 168 ? -13.161 3.255 12.560 1.00 97.38 168 PHE A C 1
ATOM 1358 O O . PHE A 1 168 ? -14.094 3.107 13.353 1.00 97.38 168 PHE A O 1
ATOM 1365 N N . VAL A 1 169 ? -11.886 3.157 12.950 1.00 97.56 169 VAL A N 1
ATOM 1366 C CA . VAL A 1 169 ? -11.494 2.896 14.345 1.00 97.56 169 VAL A CA 1
ATOM 1367 C C . VAL A 1 169 ? -11.881 4.066 15.252 1.00 97.56 169 VAL A C 1
ATOM 1369 O O . VAL A 1 169 ? -12.393 3.844 16.352 1.00 97.56 169 VAL A O 1
ATOM 1372 N N . HIS A 1 170 ? -11.674 5.300 14.792 1.00 96.94 170 HIS A N 1
ATOM 1373 C CA . HIS A 1 170 ? -11.998 6.508 15.542 1.00 96.94 170 HIS A CA 1
ATOM 1374 C C . HIS A 1 170 ? -13.512 6.655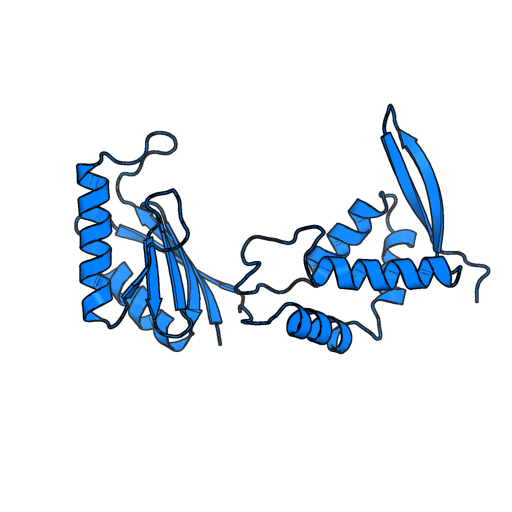 15.757 1.00 96.94 170 HIS A C 1
ATOM 1376 O O . HIS A 1 170 ? -13.947 6.876 16.882 1.00 96.94 170 HIS A O 1
ATOM 1382 N N . GLU A 1 171 ? -14.339 6.419 14.733 1.00 97.19 171 GLU A N 1
ATOM 1383 C CA . GLU A 1 171 ? -15.804 6.432 14.860 1.00 97.19 171 GLU A CA 1
ATOM 1384 C C . GLU A 1 171 ? -16.301 5.405 15.892 1.00 97.19 171 GLU A C 1
ATOM 1386 O O . GLU A 1 171 ? -17.219 5.678 16.671 1.00 97.19 171 GLU A O 1
ATOM 1391 N N . ALA A 1 172 ? -15.697 4.213 15.928 1.00 97.56 172 ALA A N 1
ATOM 1392 C CA . ALA A 1 172 ? -16.016 3.194 16.927 1.00 97.56 172 ALA A CA 1
ATOM 1393 C C . ALA A 1 172 ? -15.573 3.611 18.342 1.00 97.56 172 ALA A C 1
ATOM 1395 O O . ALA A 1 172 ? -16.287 3.358 19.316 1.00 97.56 172 ALA A O 1
ATOM 1396 N N . TYR A 1 173 ? -14.422 4.273 18.468 1.00 97.12 173 TYR A N 1
ATOM 1397 C CA . TYR A 1 173 ? -13.959 4.852 19.727 1.00 97.12 173 TYR A CA 1
ATOM 1398 C C . TYR A 1 173 ? -14.914 5.939 20.241 1.00 97.12 173 TYR A C 1
ATOM 1400 O O . TYR A 1 173 ? -15.354 5.868 21.390 1.00 97.12 173 TYR A O 1
ATOM 1408 N N . ASP A 1 174 ? -15.304 6.886 19.387 1.00 96.44 174 ASP A N 1
ATOM 1409 C CA . ASP A 1 174 ? -16.199 7.988 19.756 1.00 96.44 174 ASP A CA 1
ATOM 1410 C C . ASP A 1 174 ? -17.546 7.461 20.258 1.00 96.44 174 ASP A C 1
ATOM 1412 O O . ASP A 1 174 ? -18.083 7.937 21.258 1.00 96.44 174 ASP A O 1
ATOM 1416 N N . ARG A 1 175 ? -18.075 6.404 19.630 1.00 96.44 175 ARG A N 1
ATOM 1417 C CA . ARG A 1 175 ? -19.289 5.720 20.106 1.00 96.44 175 ARG A CA 1
ATOM 1418 C C . ARG A 1 175 ? -19.117 5.138 21.507 1.00 96.44 175 ARG A C 1
ATOM 1420 O O . ARG A 1 175 ? -20.048 5.207 22.305 1.00 96.44 175 ARG A O 1
ATOM 1427 N N . LEU A 1 176 ? -17.958 4.568 21.830 1.00 95.94 176 LEU A N 1
ATOM 1428 C CA . LEU A 1 176 ? -17.687 4.039 23.170 1.00 95.94 176 LEU A CA 1
ATOM 1429 C C . LEU A 1 176 ? -17.599 5.148 24.223 1.00 95.94 176 LEU A C 1
ATOM 1431 O O . LEU A 1 176 ? -18.104 4.957 25.330 1.00 95.94 176 LEU A O 1
ATOM 1435 N N . VAL A 1 177 ? -16.996 6.289 23.889 1.00 94.44 177 VAL A N 1
ATOM 1436 C CA . VAL A 1 177 ? -16.937 7.459 24.780 1.00 94.44 177 VAL A CA 1
ATOM 1437 C C . VAL A 1 177 ? -18.333 8.040 24.996 1.00 94.44 177 VAL A C 1
ATOM 1439 O O . VAL A 1 177 ? -18.765 8.187 26.138 1.00 94.44 177 VAL A O 1
ATOM 1442 N N . ASN A 1 178 ? -19.081 8.275 23.916 1.00 95.25 178 ASN A N 1
ATOM 1443 C CA . ASN A 1 178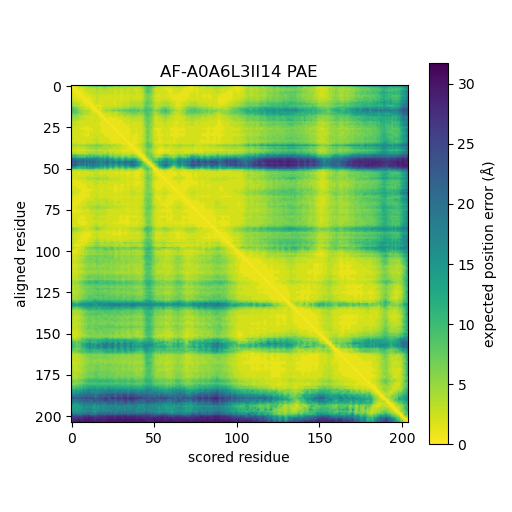 ? -20.435 8.830 23.972 1.00 95.25 178 ASN A CA 1
ATOM 1444 C C . ASN A 1 178 ? -21.410 7.929 24.744 1.00 95.25 178 ASN A C 1
ATOM 1446 O O . ASN A 1 178 ? -22.291 8.422 25.442 1.00 95.25 178 ASN A O 1
ATOM 1450 N N . ASN A 1 179 ? -21.215 6.609 24.681 1.00 94.25 179 ASN A N 1
ATOM 1451 C CA . ASN A 1 179 ? -22.000 5.636 25.446 1.00 94.25 179 ASN A CA 1
ATOM 1452 C C . ASN A 1 179 ? -21.464 5.400 26.872 1.00 94.25 179 ASN A C 1
ATOM 1454 O O . ASN A 1 179 ? -21.908 4.472 27.550 1.00 94.25 179 ASN A O 1
ATOM 1458 N N . GLY A 1 180 ? -20.475 6.177 27.324 1.00 92.88 180 GLY A N 1
ATOM 1459 C CA . GLY A 1 180 ? -19.901 6.090 28.668 1.00 92.88 180 GLY A CA 1
ATOM 1460 C C . GLY A 1 180 ? -19.121 4.802 28.956 1.00 92.88 180 GLY A C 1
ATOM 1461 O O . GLY A 1 180 ? -18.826 4.519 30.120 1.00 92.88 180 GLY A O 1
ATOM 1462 N N . LYS A 1 181 ? -18.788 4.015 27.925 1.00 92.31 181 LYS A N 1
ATOM 1463 C CA . LYS A 1 181 ? -18.008 2.768 28.028 1.00 92.31 181 LYS A CA 1
ATOM 1464 C C . LYS A 1 181 ? -16.508 3.040 28.139 1.00 92.31 181 LYS A C 1
ATOM 1466 O O . LYS A 1 181 ? -15.799 2.262 28.773 1.00 92.31 181 LYS A O 1
ATOM 1471 N N . LEU A 1 182 ? -16.036 4.143 27.561 1.00 92.25 182 LEU A N 1
ATOM 1472 C CA . LEU A 1 182 ? -14.687 4.675 27.750 1.00 92.25 182 LEU A CA 1
ATOM 1473 C C . LEU A 1 182 ? -14.765 6.045 28.416 1.00 92.25 182 LEU A C 1
ATOM 1475 O O . LEU A 1 182 ? -15.621 6.858 28.079 1.00 92.25 182 LEU A O 1
ATOM 1479 N N . LYS A 1 183 ? -13.844 6.306 29.344 1.00 90.06 183 LYS A N 1
ATOM 1480 C CA . LYS A 1 183 ? -13.676 7.623 29.959 1.00 90.06 183 LYS A CA 1
ATOM 1481 C C . LYS A 1 183 ? -12.310 8.188 29.611 1.00 90.06 183 LYS A C 1
ATOM 1483 O O . LYS A 1 183 ? -11.290 7.564 29.908 1.00 90.06 183 LYS A O 1
ATOM 1488 N N . GLU A 1 184 ? -12.308 9.379 29.026 1.00 90.88 184 GLU A N 1
ATOM 1489 C CA . GLU A 1 184 ? -11.095 10.137 28.745 1.00 90.88 184 GLU A CA 1
ATOM 1490 C C . GLU A 1 184 ? -10.580 10.848 30.003 1.00 90.88 184 GLU A C 1
ATOM 1492 O O . GLU A 1 184 ? -11.344 11.403 30.793 1.00 90.88 184 GLU A O 1
ATOM 1497 N N . ASN A 1 185 ? -9.263 10.836 30.184 1.00 87.00 185 ASN A N 1
ATOM 1498 C CA . ASN A 1 185 ? -8.547 11.597 31.197 1.00 87.00 185 ASN A CA 1
ATOM 1499 C C . ASN A 1 185 ? -7.315 12.238 30.555 1.00 87.00 185 ASN A C 1
ATOM 1501 O O . ASN A 1 185 ? -6.664 11.637 29.703 1.00 87.00 185 ASN A O 1
ATOM 1505 N N . ILE A 1 186 ? -6.948 13.436 31.001 1.00 86.25 186 ILE A N 1
ATOM 1506 C CA . ILE A 1 186 ? -5.767 14.132 30.485 1.00 86.25 186 ILE A CA 1
ATOM 1507 C C . ILE A 1 186 ? -4.575 13.839 31.392 1.00 86.25 186 ILE A C 1
ATOM 1509 O O . ILE A 1 186 ? -4.615 14.092 32.596 1.00 86.25 186 ILE A O 1
ATOM 1513 N N . ARG A 1 187 ? -3.485 13.351 30.800 1.00 82.00 187 ARG A N 1
ATOM 1514 C CA . ARG A 1 187 ? -2.184 13.230 31.455 1.00 82.00 187 ARG A CA 1
ATOM 1515 C C . ARG A 1 187 ? -1.227 14.268 30.885 1.00 82.00 187 ARG A C 1
ATOM 1517 O O . ARG A 1 187 ? -0.869 14.217 29.710 1.00 82.00 187 ARG A O 1
ATOM 1524 N N . LYS A 1 188 ? -0.767 15.184 31.734 1.00 81.75 188 LYS A N 1
ATOM 1525 C CA . LYS A 1 188 ? 0.248 16.169 31.357 1.00 81.75 188 LYS A CA 1
ATOM 1526 C C . LYS A 1 188 ? 1.639 15.537 31.409 1.00 81.75 188 LYS A C 1
ATOM 1528 O O . LYS A 1 188 ? 2.028 14.989 32.440 1.00 81.75 188 LYS A O 1
ATOM 1533 N N . THR A 1 189 ? 2.379 15.627 30.310 1.00 76.38 189 THR A N 1
ATOM 1534 C CA . THR A 1 189 ? 3.775 15.184 30.216 1.00 76.38 189 THR A CA 1
ATOM 1535 C C . THR A 1 189 ? 4.586 16.315 29.594 1.00 76.38 189 THR A C 1
ATOM 1537 O O . THR A 1 189 ? 4.478 16.581 28.400 1.00 76.38 189 THR A O 1
ATOM 1540 N N . GLY A 1 190 ? 5.354 17.038 30.413 1.00 80.69 190 GLY A N 1
ATOM 1541 C CA . GLY A 1 190 ? 6.032 18.261 29.973 1.00 80.69 190 GLY A CA 1
ATOM 1542 C C . GLY A 1 190 ? 5.037 19.329 29.495 1.00 80.69 190 GLY A C 1
ATOM 1543 O O . GLY A 1 190 ? 4.119 19.705 30.229 1.00 80.69 190 GLY A O 1
ATOM 1544 N N . CYS A 1 191 ? 5.217 19.810 28.262 1.00 75.62 191 CYS A N 1
ATOM 1545 C CA . CYS A 1 191 ? 4.312 20.750 27.592 1.00 75.62 191 CYS A CA 1
ATOM 1546 C C . CYS A 1 191 ? 3.143 20.072 26.850 1.00 75.62 191 CYS A C 1
ATOM 1548 O O . CYS A 1 191 ? 2.272 20.772 26.338 1.00 75.62 191 CYS A O 1
ATOM 1550 N N . CYS A 1 192 ? 3.093 18.738 26.810 1.00 70.38 192 CYS A N 1
ATOM 1551 C CA . CYS A 1 192 ? 2.088 17.988 26.062 1.00 70.38 192 CYS A CA 1
ATOM 1552 C C . CYS A 1 192 ? 0.955 17.489 26.970 1.00 70.38 192 CYS A C 1
ATOM 1554 O O . CYS A 1 192 ? 1.187 17.018 28.088 1.00 70.38 192 CYS A O 1
ATOM 1556 N N . ASN A 1 193 ? -0.272 17.531 26.449 1.00 80.75 193 ASN A N 1
ATOM 1557 C CA . ASN A 1 193 ? -1.439 16.889 27.046 1.00 80.75 193 ASN A CA 1
ATOM 1558 C C . ASN A 1 193 ? -1.728 15.601 26.277 1.00 80.75 193 ASN A C 1
ATOM 1560 O O . ASN A 1 193 ? -2.060 15.647 25.097 1.00 80.75 193 ASN A O 1
ATOM 1564 N N . ILE A 1 194 ? -1.596 14.459 26.945 1.00 79.62 194 ILE A N 1
ATOM 1565 C CA . ILE A 1 194 ? -1.897 13.150 26.367 1.00 79.62 194 ILE A CA 1
ATOM 1566 C C . ILE A 1 194 ? -3.282 12.737 26.849 1.00 79.62 194 ILE A C 1
ATOM 1568 O O . ILE A 1 194 ? -3.521 12.661 28.057 1.00 79.62 194 ILE A O 1
ATOM 1572 N N . ILE A 1 195 ? -4.188 12.462 25.914 1.00 84.06 195 ILE A N 1
ATOM 1573 C CA . ILE A 1 195 ? -5.486 11.874 26.238 1.00 84.06 195 ILE A CA 1
ATOM 1574 C C . ILE A 1 195 ? -5.264 10.390 26.510 1.00 84.06 195 ILE A C 1
ATOM 1576 O O . ILE A 1 195 ? -4.784 9.651 25.653 1.00 84.06 195 ILE A O 1
ATOM 1580 N N . MET A 1 196 ? -5.602 9.965 27.717 1.00 85.25 196 MET A N 1
ATOM 1581 C CA . MET A 1 196 ? -5.670 8.569 28.122 1.00 85.25 196 MET A CA 1
ATOM 1582 C C . MET A 1 196 ? -7.139 8.165 28.150 1.00 85.25 196 MET A C 1
ATOM 1584 O O . MET A 1 196 ? -7.973 8.958 28.578 1.00 85.25 196 MET A O 1
ATOM 1588 N N . ALA A 1 197 ? -7.464 6.931 27.776 1.00 82.88 197 ALA A N 1
ATOM 1589 C CA . ALA A 1 197 ? -8.803 6.393 27.989 1.00 82.88 197 ALA A CA 1
ATOM 1590 C C . ALA A 1 197 ? -8.737 5.112 28.818 1.00 82.88 197 ALA A C 1
ATOM 1592 O O . ALA A 1 197 ? -7.796 4.330 28.696 1.00 82.88 197 ALA A O 1
ATOM 1593 N N . ILE A 1 198 ? -9.727 4.926 29.685 1.00 82.31 198 ILE A N 1
ATOM 1594 C CA . ILE A 1 198 ? -9.889 3.718 30.496 1.00 82.31 198 ILE A CA 1
ATOM 1595 C C . ILE A 1 198 ? -11.303 3.175 30.323 1.00 82.31 198 ILE A C 1
ATOM 1597 O O . ILE A 1 198 ? -12.257 3.952 30.203 1.00 82.31 198 ILE A O 1
ATOM 1601 N N . SER A 1 199 ? -11.441 1.849 30.317 1.00 79.69 199 SER A N 1
ATOM 1602 C CA . SER A 1 199 ? -12.759 1.214 30.288 1.00 79.69 199 SER A CA 1
ATOM 1603 C C . SER A 1 199 ? -13.517 1.507 31.571 1.00 79.69 199 SER A C 1
ATOM 1605 O O . SER A 1 199 ? -12.982 1.395 32.674 1.00 79.69 199 SER A O 1
ATOM 1607 N N . ASN A 1 200 ? -14.786 1.865 31.420 1.00 76.44 200 ASN A N 1
ATOM 1608 C CA . ASN A 1 200 ? -15.685 2.080 32.535 1.00 76.44 200 ASN A CA 1
ATOM 1609 C C . ASN A 1 200 ? -16.344 0.749 32.917 1.00 76.44 200 ASN A C 1
ATOM 1611 O O . ASN A 1 200 ? -17.315 0.316 32.297 1.00 76.44 200 ASN A O 1
ATOM 1615 N N . THR A 1 201 ? -15.810 0.086 33.941 1.00 62.59 201 THR A N 1
ATOM 1616 C CA . THR A 1 201 ? -16.314 -1.208 34.434 1.00 62.59 201 THR A CA 1
ATOM 1617 C C . THR A 1 201 ? -17.703 -1.125 35.073 1.00 62.59 201 THR A C 1
ATOM 1619 O O . THR A 1 201 ? -18.327 -2.158 35.275 1.00 62.59 201 THR A O 1
ATOM 1622 N N . ASN A 1 202 ? -18.214 0.080 35.347 1.00 53.09 202 ASN A N 1
ATOM 1623 C CA . ASN A 1 202 ? -19.534 0.295 35.954 1.00 53.09 202 ASN A CA 1
ATOM 1624 C C . ASN A 1 202 ? -20.669 0.429 34.924 1.00 53.09 202 ASN A C 1
ATOM 1626 O O . ASN A 1 202 ? -21.786 0.774 35.294 1.00 53.09 202 ASN A O 1
ATOM 1630 N N . ALA A 1 203 ? -20.387 0.221 33.635 1.00 51.41 203 ALA A N 1
ATOM 1631 C CA . ALA A 1 203 ? -21.349 0.419 32.554 1.00 51.41 203 ALA A CA 1
ATOM 1632 C C . ALA A 1 203 ? -21.981 -0.887 32.031 1.00 51.41 203 ALA A C 1
ATOM 1634 O O . ALA A 1 203 ? -22.506 -0.869 30.920 1.00 51.41 203 ALA A O 1
ATOM 1635 N N . ILE A 1 204 ? -21.884 -2.014 32.748 1.00 42.06 204 ILE A N 1
ATOM 1636 C CA . ILE A 1 204 ? -22.518 -3.290 32.355 1.00 42.06 204 ILE A CA 1
ATOM 1637 C C . ILE A 1 204 ? -23.970 -3.311 32.821 1.00 42.06 204 ILE A C 1
ATOM 1639 O O . ILE A 1 204 ? -24.186 -3.088 34.032 1.00 42.06 204 ILE A O 1
#

Radius of gyration: 22.64 Å; Cα contacts (8 Å, |Δi|>4): 310; chains: 1; bounding box: 47×33×64 Å

Sequence (204 aa):
TLFHLLFSLESGYEWGKGLSHEKTDAFYKEIKEKFHGEGFDTDRTGCTSQAMYLVKGKTRLYVHPMEISGYCETLHIPQITAILKKGGRTFRLVKDTIAEEVYSFTDEEEMEYYRARYGTCIHRNILDAFNNRRAGKEDILSMMASRINVATTSHLHGIGYDSPAYRFVHEAYDRLVNNGKLKENIRKTGCCNIIMAISNTNAI

Foldseek 3Di:
DKWKKKWFKDQVADPPPGDPPVLVVVVVVFVQVLVVVVPWDWDDPPDPDRWIWTDDDPDTWIDDNGITIAMDDPVCVVVVVVSQCVPDPRIHTDDIDTHDGAAQDDLVRQLVVCCVPPVVPLLVVLQVQLAVDPDFPCVSLQVQLQVSDDHYRVANPGDDCPHSSSVNSVVSVVVCVVLVQKDWDWDDDPPDTGIRIHGDPVND

Organism: NCBI:txid357276

Secondary structure (DSSP, 8-state):
-EEEEEEEEESS-BTTTB--HHHHHHHHHHHHHHHHTTT-EEE-TT-SS--EEEEETTEEEEEETTEEEEEEEGGGHHHHHHHHHT--SS-EEEEEEEEEEEB---HHHHHHHHHHHHTTTHHHHHHHHHHH----HHHHHHHH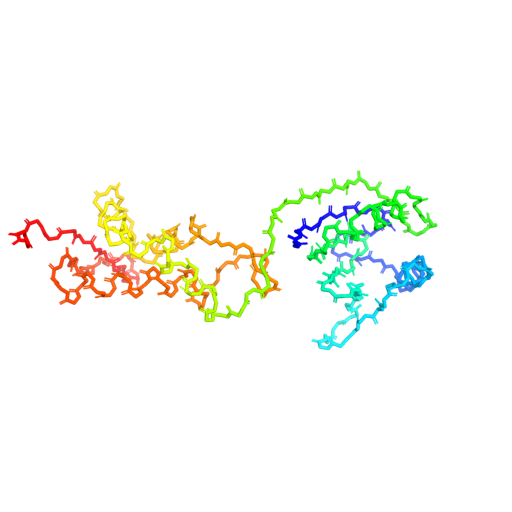HHHH---BSS-TT---TTSHHHHHHHHHHHHHHHTTSEEEEEEEETTEEEEEEEE-TT--

Nearest PDB structures (foldseek):
  5zhv-assembly1_B  TM=7.419E-01  e=7.582E-02  Mycobacterium tuberculosis H37Rv
  3l7w-assembly1_A-2  TM=7.476E-01  e=2.438E-01  Streptococcus mutans UA159
  4ejo-assembly1_A-2  TM=6.678E-01  e=2.438E-01  Eggerthella lenta DSM 2243
  7a8r-assembly1_A  TM=4.951E-01  e=9.340E-01  Bos taurus
  1msv-assembly1_A  TM=4.646E-01  e=1.113E+00  Homo sapiens

Mean predicted aligned error: 6.84 Å

Solvent-accessible surface area (backbone atoms only — not comparable to full-atom values): 11471 Å² total; per-residue (Å²): 109,31,29,34,36,42,33,36,35,50,44,80,60,38,91,99,70,48,58,56,70,71,58,47,52,51,35,55,50,52,53,49,57,66,38,41,83,73,68,32,46,79,48,56,80,96,53,100,54,95,57,40,29,44,33,45,93,84,20,43,29,44,56,49,69,55,32,40,37,39,41,30,34,62,87,49,49,65,60,54,51,51,58,43,69,71,42,60,95,53,36,38,64,75,43,82,42,79,67,53,69,35,40,86,60,52,67,67,54,47,39,48,51,47,44,75,74,37,58,94,48,47,58,58,53,50,47,52,49,38,70,75,43,98,58,40,47,67,61,51,48,49,55,53,15,66,72,70,52,72,43,25,78,86,40,70,90,60,81,54,84,84,29,48,45,32,44,55,48,47,55,45,49,51,52,33,40,77,68,52,40,31,45,80,45,78,46,79,55,90,95,45,77,38,48,33,51,41,65,40,85,86,66,121